Protein AF-A0A1F4X6E3-F1 (afdb_monomer)

Foldseek 3Di:
DDPPPPDPQALLNQLLVLLVVLCVQPVVPPVSCVVCVLCVLVSLLSLLRSLLSLLVRLCCLLVLDHPCCCQDVQCLRNLQLLSSLVSSCVSLVHPDSVLLLCLLCVPQPDPCLSVLSCCCRPNPLCPLVSVCRSVVVSNDPNDDPSSGHDDDCSVSSSSSSNSSSVSSVSSSVSSNVSVVDPPPPPVPPPPDDDPDPDDDD

pLDDT: mean 84.15, std 18.5, range [33.06, 98.31]

Nearest PDB structures (foldseek):
  5l0c-assembly2_B  TM=2.489E-01  e=1.251E+00  Homo sapiens
  5l0d-assembly1_B-2  TM=2.734E-01  e=3.193E+00  Homo sapiens

Structure (mmCIF, N/CA/C/O backbone):
data_AF-A0A1F4X6E3-F1
#
_entry.id   AF-A0A1F4X6E3-F1
#
loop_
_atom_site.group_PDB
_atom_site.id
_atom_site.type_symbol
_atom_site.label_atom_id
_atom_site.label_alt_id
_atom_site.label_comp_id
_atom_site.label_asym_id
_atom_site.label_entity_id
_atom_site.label_seq_id
_atom_site.pdbx_PDB_ins_code
_atom_site.Cartn_x
_atom_site.Cartn_y
_atom_site.Cartn_z
_atom_site.occupancy
_atom_site.B_iso_or_equiv
_atom_site.auth_seq_id
_atom_site.auth_comp_id
_atom_site.auth_asym_id
_atom_site.auth_atom_id
_atom_site.pdbx_PDB_model_num
ATOM 1 N N . MET A 1 1 ? -30.839 10.758 -17.419 1.00 36.75 1 MET A N 1
ATOM 2 C CA . MET A 1 1 ? -29.728 10.560 -18.374 1.00 36.75 1 MET A CA 1
ATOM 3 C C . MET A 1 1 ? -28.776 9.546 -17.760 1.00 36.75 1 MET A C 1
ATOM 5 O O . MET A 1 1 ? -28.273 9.800 -16.676 1.00 36.75 1 MET A O 1
ATOM 9 N N . ASN A 1 2 ? -28.604 8.374 -18.380 1.00 44.62 2 ASN A N 1
ATOM 10 C CA . ASN A 1 2 ? -27.653 7.363 -17.908 1.00 44.62 2 ASN A CA 1
ATOM 11 C C . ASN A 1 2 ? -26.245 7.789 -18.326 1.00 44.62 2 ASN A C 1
ATOM 13 O O . ASN A 1 2 ? -25.834 7.547 -19.460 1.00 44.62 2 ASN A O 1
ATOM 17 N N . HIS A 1 3 ? -25.517 8.438 -17.422 1.00 48.84 3 HIS A N 1
ATOM 18 C CA . HIS A 1 3 ? -24.088 8.656 -17.602 1.00 48.84 3 HIS A CA 1
ATOM 19 C C . HIS A 1 3 ? -23.385 7.303 -17.465 1.00 48.84 3 HIS A C 1
ATOM 21 O O . HIS A 1 3 ? -23.120 6.832 -16.362 1.00 48.84 3 HIS A O 1
ATOM 27 N N . LYS A 1 4 ? -23.125 6.636 -18.595 1.00 48.97 4 LYS A N 1
ATOM 28 C CA . LYS A 1 4 ? -22.196 5.506 -18.621 1.00 48.97 4 LYS A CA 1
ATOM 29 C C . LYS A 1 4 ? -20.809 6.050 -18.296 1.00 48.97 4 LYS A C 1
ATOM 31 O O . LYS A 1 4 ? -20.210 6.745 -19.112 1.00 48.97 4 LYS A O 1
ATOM 36 N N . ILE A 1 5 ? -20.318 5.735 -17.102 1.00 50.38 5 ILE A N 1
ATOM 37 C CA . ILE A 1 5 ? -18.936 5.994 -16.711 1.00 50.38 5 ILE A CA 1
ATOM 38 C C . ILE A 1 5 ? -18.060 5.039 -17.528 1.00 50.38 5 ILE A C 1
ATOM 40 O O . ILE A 1 5 ? -17.987 3.846 -17.254 1.00 50.38 5 ILE A O 1
ATOM 44 N N . SER A 1 6 ? -17.443 5.569 -18.581 1.00 50.53 6 SER A N 1
ATOM 45 C CA . SER A 1 6 ? -16.446 4.892 -19.417 1.00 50.53 6 SER A CA 1
ATOM 46 C C . SER A 1 6 ? -15.042 5.121 -18.841 1.00 50.53 6 SER A C 1
ATOM 48 O O . SER A 1 6 ? -14.128 5.516 -19.562 1.00 50.53 6 SER A O 1
ATOM 50 N N . HIS A 1 7 ? -14.871 4.963 -17.528 1.00 56.16 7 HIS A N 1
ATOM 51 C CA . HIS A 1 7 ? -13.565 5.147 -16.903 1.00 56.16 7 HIS A CA 1
ATOM 52 C C . HIS A 1 7 ? -12.852 3.799 -16.823 1.00 56.16 7 HIS A C 1
ATOM 54 O O . HIS A 1 7 ? -13.311 2.887 -16.135 1.00 56.16 7 HIS A O 1
ATOM 60 N N . ILE A 1 8 ? -11.735 3.660 -17.539 1.00 59.56 8 ILE A N 1
ATOM 61 C CA . ILE A 1 8 ? -10.752 2.619 -17.232 1.00 59.56 8 ILE A CA 1
ATOM 62 C C . ILE A 1 8 ? -10.026 3.124 -15.987 1.00 59.56 8 ILE A C 1
ATOM 64 O O . ILE A 1 8 ? -9.355 4.148 -16.057 1.00 59.56 8 ILE A O 1
ATOM 68 N N . PHE A 1 9 ? -10.225 2.467 -14.846 1.00 77.31 9 PHE A N 1
ATOM 69 C CA . PHE A 1 9 ? -9.559 2.845 -13.600 1.00 77.31 9 PHE A CA 1
ATOM 70 C C . PHE A 1 9 ? -8.093 2.409 -13.644 1.00 77.31 9 PHE A C 1
ATOM 72 O O . PHE A 1 9 ? -7.791 1.221 -13.787 1.00 77.31 9 PHE A O 1
ATOM 79 N N . THR A 1 10 ? -7.179 3.369 -13.540 1.00 88.62 10 THR A N 1
ATOM 80 C CA . THR A 1 10 ? -5.739 3.112 -13.447 1.00 88.62 10 THR A CA 1
ATOM 81 C C . THR A 1 10 ? -5.375 2.506 -12.087 1.00 88.62 10 THR A C 1
ATOM 83 O O . THR A 1 10 ? -6.141 2.570 -11.124 1.00 88.62 10 THR A O 1
ATOM 86 N N . GLY A 1 11 ? -4.173 1.927 -11.977 1.00 90.56 11 GLY A N 1
ATOM 87 C CA . GLY A 1 11 ? -3.663 1.448 -10.686 1.00 90.56 11 GLY A CA 1
ATOM 88 C C . GLY A 1 11 ? -3.560 2.569 -9.646 1.00 90.56 11 GLY A C 1
ATOM 89 O O . GLY A 1 11 ? -3.879 2.349 -8.481 1.00 90.56 11 GLY A O 1
ATOM 90 N N . GLN A 1 12 ? -3.201 3.782 -10.075 1.00 95.00 12 GLN A N 1
ATOM 91 C CA . GLN A 1 12 ? -3.174 4.958 -9.210 1.00 95.00 12 GLN A CA 1
ATOM 92 C C . GLN A 1 12 ? -4.565 5.340 -8.705 1.00 95.00 12 GLN A C 1
ATOM 94 O O . GLN A 1 12 ? -4.756 5.493 -7.501 1.00 95.00 12 GLN A O 1
ATOM 99 N N . GLU A 1 13 ? -5.551 5.436 -9.596 1.00 94.62 13 GLU A N 1
ATOM 100 C CA . GLU A 1 13 ? -6.930 5.751 -9.208 1.00 94.62 13 GLU A CA 1
ATOM 101 C C . GLU A 1 13 ? -7.502 4.704 -8.255 1.00 94.62 13 GLU A C 1
ATOM 103 O O . GLU A 1 13 ? -8.188 5.055 -7.298 1.00 94.62 13 GLU A O 1
ATOM 108 N N . ALA A 1 14 ? -7.177 3.427 -8.472 1.00 95.06 14 ALA A N 1
ATOM 109 C CA . ALA A 1 14 ? -7.560 2.367 -7.556 1.00 95.06 14 ALA A CA 1
ATOM 110 C C . ALA A 1 14 ? -6.927 2.572 -6.171 1.00 95.06 14 ALA A C 1
ATOM 112 O O . ALA A 1 14 ? -7.656 2.578 -5.182 1.00 95.06 14 ALA A O 1
ATOM 113 N N . ALA A 1 15 ? -5.610 2.793 -6.080 1.00 97.31 15 ALA A N 1
ATOM 114 C CA . ALA A 1 15 ? -4.941 3.050 -4.801 1.00 97.31 15 ALA A CA 1
ATOM 115 C C . ALA A 1 15 ? -5.564 4.254 -4.066 1.00 97.31 15 ALA A C 1
ATOM 117 O O . ALA A 1 15 ? -5.944 4.141 -2.900 1.00 97.31 15 ALA A O 1
ATOM 118 N N . ILE A 1 16 ? -5.779 5.368 -4.773 1.00 97.38 16 ILE A N 1
ATOM 119 C CA . ILE A 1 16 ? -6.429 6.565 -4.223 1.00 97.38 16 ILE A CA 1
ATOM 120 C C . ILE A 1 16 ? -7.841 6.239 -3.720 1.00 97.38 16 ILE A C 1
ATOM 122 O O . ILE A 1 16 ? -8.196 6.631 -2.610 1.00 97.38 16 ILE A O 1
ATOM 126 N N . ALA A 1 17 ? -8.641 5.494 -4.487 1.00 96.56 17 ALA A N 1
ATOM 127 C CA . ALA A 1 17 ? -10.004 5.141 -4.097 1.00 96.56 17 ALA A CA 1
ATOM 128 C C . ALA A 1 17 ? -10.052 4.322 -2.796 1.00 96.56 17 ALA A C 1
ATOM 130 O O . ALA A 1 17 ? -10.911 4.576 -1.950 1.00 96.56 17 ALA A O 1
ATOM 131 N N . TYR A 1 18 ? -9.121 3.383 -2.599 1.00 97.50 18 TYR A N 1
ATOM 132 C CA . TYR A 1 18 ? -9.012 2.629 -1.345 1.00 97.50 18 TYR A CA 1
ATOM 133 C C . TYR A 1 18 ? -8.615 3.539 -0.171 1.00 97.50 18 TYR A C 1
ATOM 135 O O . TYR A 1 18 ? -9.235 3.469 0.890 1.00 97.50 18 TYR A O 1
ATOM 143 N N . ALA A 1 19 ? -7.652 4.448 -0.358 1.00 97.06 19 ALA A N 1
ATOM 144 C CA . ALA A 1 19 ? -7.269 5.408 0.681 1.00 97.06 19 ALA A CA 1
ATOM 145 C C . ALA A 1 19 ? -8.424 6.357 1.063 1.00 97.06 19 ALA A C 1
ATOM 147 O O . ALA A 1 19 ? -8.698 6.549 2.247 1.00 97.06 19 ALA A O 1
ATOM 148 N N . LEU A 1 20 ? -9.151 6.889 0.074 1.00 96.88 20 LEU A N 1
ATOM 149 C CA . LEU A 1 20 ? -10.337 7.729 0.291 1.00 96.88 20 LEU A CA 1
ATOM 150 C C . LEU A 1 20 ? -11.482 6.954 0.953 1.00 96.88 20 LEU A C 1
ATOM 152 O O . LEU A 1 20 ? -12.221 7.508 1.762 1.00 96.88 20 LEU A O 1
ATOM 156 N N . SER A 1 21 ? -11.627 5.665 0.644 1.00 96.38 21 SER A N 1
ATOM 157 C CA . SER A 1 21 ? -12.615 4.810 1.308 1.00 96.38 21 SER A CA 1
ATOM 158 C C . SER A 1 21 ? -12.276 4.622 2.788 1.00 96.38 21 SER A C 1
ATOM 160 O O . SER A 1 21 ? -13.171 4.698 3.625 1.00 96.38 21 SER A O 1
ATOM 162 N N . ALA A 1 22 ? -10.995 4.439 3.131 1.00 95.38 22 ALA A N 1
ATOM 163 C CA . ALA A 1 22 ? -10.544 4.399 4.523 1.00 95.38 22 ALA A CA 1
ATOM 164 C C . ALA A 1 22 ? -10.820 5.728 5.245 1.00 95.38 22 ALA A C 1
ATOM 166 O O . ALA A 1 22 ? -11.369 5.725 6.345 1.00 95.38 22 ALA A O 1
ATOM 167 N N . GLU A 1 23 ? -10.502 6.856 4.600 1.00 96.19 23 GLU A N 1
ATOM 168 C CA . GLU A 1 23 ? -10.799 8.200 5.107 1.00 96.19 23 GLU A CA 1
ATOM 169 C C . GLU A 1 23 ? -12.289 8.390 5.375 1.00 96.19 23 GLU A C 1
ATOM 171 O O . GLU A 1 23 ? -12.667 8.864 6.442 1.00 96.19 23 GLU A O 1
ATOM 176 N N . ARG A 1 24 ? -13.144 7.961 4.443 1.00 95.62 24 ARG A N 1
ATOM 177 C CA . ARG A 1 24 ? -14.593 8.099 4.585 1.00 95.62 24 ARG A CA 1
ATOM 178 C C . ARG A 1 24 ? -15.181 7.198 5.668 1.00 95.62 24 ARG A C 1
ATOM 180 O O . ARG A 1 24 ? -16.160 7.591 6.288 1.00 95.62 24 ARG A O 1
ATOM 187 N N . ILE A 1 25 ? -14.624 6.004 5.873 1.00 92.62 25 ILE A N 1
ATOM 188 C CA . ILE A 1 25 ? -15.019 5.119 6.980 1.00 92.62 25 ILE A CA 1
ATOM 189 C C . ILE A 1 25 ? -14.666 5.754 8.328 1.00 92.62 25 ILE A C 1
ATOM 191 O O . ILE A 1 25 ? -15.429 5.621 9.278 1.00 92.62 25 ILE A O 1
ATOM 195 N N . PHE A 1 26 ? -13.509 6.412 8.409 1.00 92.38 26 PHE A N 1
ATOM 196 C CA . PHE A 1 26 ? -13.065 7.096 9.616 1.00 92.38 26 PHE A CA 1
ATOM 197 C C . PHE A 1 26 ? -13.852 8.388 9.881 1.00 92.38 26 PHE A C 1
ATOM 199 O O . PHE A 1 26 ? -14.229 8.634 11.015 1.00 92.38 26 PHE A O 1
ATOM 206 N N . ASP A 1 27 ? -14.083 9.213 8.856 1.00 90.69 27 ASP A N 1
ATOM 207 C CA . ASP A 1 27 ? -14.823 10.489 8.898 1.00 90.69 27 ASP A CA 1
ATOM 208 C C . ASP A 1 27 ? -14.412 11.460 10.028 1.00 90.69 27 ASP A C 1
ATOM 210 O O . ASP A 1 27 ? -15.209 12.277 10.479 1.00 90.69 27 ASP A O 1
ATOM 214 N N . ASN A 1 28 ? -13.152 11.391 10.482 1.00 85.88 28 ASN A N 1
ATOM 215 C CA . ASN A 1 28 ? -12.639 12.097 11.669 1.00 85.88 28 ASN A CA 1
ATOM 216 C C . ASN A 1 28 ? -13.356 11.746 12.983 1.00 85.88 28 ASN A C 1
ATOM 218 O O . ASN A 1 28 ? -13.303 12.513 13.944 1.00 85.88 28 ASN A O 1
ATOM 222 N N . ASP A 1 29 ? -13.985 10.576 13.036 1.00 86.56 29 ASP A N 1
ATOM 223 C CA . ASP A 1 29 ? -14.750 10.077 14.165 1.00 86.56 29 ASP A CA 1
ATOM 224 C C . ASP A 1 29 ? -14.164 8.745 14.666 1.00 86.56 29 ASP A C 1
ATOM 226 O O . ASP A 1 29 ? -14.517 7.643 14.233 1.00 86.56 29 ASP A O 1
ATOM 230 N N . CYS A 1 30 ? -13.242 8.840 15.628 1.00 84.75 30 CYS A N 1
ATOM 231 C CA . CYS A 1 30 ? -12.736 7.662 16.333 1.00 84.75 30 CYS A CA 1
ATOM 232 C C . CYS A 1 30 ? -13.849 6.932 17.107 1.00 84.75 30 CYS A C 1
ATOM 234 O O . CYS A 1 30 ? -13.749 5.718 17.306 1.00 84.75 30 CYS A O 1
ATOM 236 N N . GLU A 1 31 ? -14.890 7.638 17.566 1.00 87.56 31 GLU A N 1
ATOM 237 C CA . GLU A 1 31 ? -15.990 7.027 18.315 1.00 87.56 31 GLU A CA 1
ATOM 238 C C . GLU A 1 31 ? -16.793 6.088 17.421 1.00 87.56 31 GLU A C 1
ATOM 240 O O . GLU A 1 31 ? -17.154 5.000 17.870 1.00 87.56 31 GLU A O 1
ATOM 245 N N . PHE A 1 32 ? -16.980 6.431 16.144 1.00 89.75 32 PHE A N 1
ATOM 246 C CA . PHE A 1 32 ? -17.608 5.536 15.176 1.00 89.75 32 PHE A CA 1
ATOM 247 C C . PHE A 1 32 ? -16.880 4.190 15.083 1.00 89.75 32 PHE A C 1
ATOM 249 O O . PHE A 1 32 ? -17.520 3.141 15.186 1.00 89.75 32 PHE A O 1
ATOM 256 N N . LEU A 1 33 ? -15.551 4.191 14.935 1.00 87.25 33 LEU A N 1
ATOM 257 C CA . LEU A 1 33 ? -14.765 2.953 14.860 1.00 87.25 33 LEU A CA 1
ATOM 258 C C . LEU A 1 33 ? -14.810 2.160 16.172 1.00 87.25 33 LEU A C 1
ATOM 260 O O . LEU A 1 33 ? -14.959 0.937 16.145 1.00 87.25 33 LEU A O 1
ATOM 264 N N . ASN A 1 34 ? -14.740 2.849 17.313 1.00 84.75 34 ASN A N 1
ATOM 265 C CA . ASN A 1 34 ? -14.811 2.223 18.634 1.00 84.75 34 ASN A CA 1
ATOM 266 C C . ASN A 1 34 ? -16.192 1.607 18.915 1.00 84.75 34 ASN A C 1
ATOM 268 O O . ASN A 1 34 ? -16.283 0.523 19.489 1.00 84.75 34 ASN A O 1
ATOM 272 N N . ALA A 1 35 ? -17.267 2.271 18.488 1.00 89.75 35 ALA A N 1
ATOM 273 C CA . ALA A 1 35 ? -18.635 1.781 18.622 1.00 89.75 35 ALA A CA 1
ATOM 274 C C . ALA A 1 35 ? -18.958 0.649 17.631 1.00 89.75 35 ALA A C 1
ATOM 276 O O . ALA A 1 35 ? -19.865 -0.148 17.876 1.00 89.75 35 ALA A O 1
ATOM 277 N N . ASN A 1 36 ? -18.213 0.550 16.524 1.00 88.44 36 ASN A N 1
ATOM 278 C CA . ASN A 1 36 ? -18.455 -0.404 15.444 1.00 88.44 36 ASN A CA 1
ATOM 279 C C . ASN A 1 36 ? -17.207 -1.258 15.147 1.00 88.44 36 ASN A C 1
ATOM 281 O O . ASN A 1 36 ? -16.650 -1.187 14.048 1.00 88.44 36 ASN A O 1
ATOM 285 N N . PRO A 1 37 ? -16.784 -2.144 16.071 1.00 84.06 37 PRO A N 1
ATOM 286 C CA . PRO A 1 37 ? -15.542 -2.913 15.926 1.00 84.06 37 PRO A CA 1
ATOM 287 C C . PRO A 1 37 ? -15.516 -3.824 14.688 1.00 84.06 37 PRO A C 1
ATOM 289 O O . PRO A 1 37 ? -14.455 -4.131 14.152 1.00 84.06 37 PRO A O 1
ATOM 292 N N . HIS A 1 38 ? -16.683 -4.215 14.172 1.00 84.38 38 HIS A N 1
ATOM 293 C CA . HIS A 1 38 ? -16.825 -4.989 12.937 1.00 84.38 38 HIS A CA 1
ATOM 294 C C . HIS A 1 38 ? -16.422 -4.210 11.668 1.00 84.38 38 HIS A C 1
ATOM 296 O O . HIS A 1 38 ? -16.166 -4.822 10.632 1.00 84.38 38 HIS A O 1
ATOM 302 N N . VAL A 1 39 ? -16.332 -2.878 11.738 1.00 87.94 39 VAL A N 1
ATOM 303 C CA . VAL A 1 39 ? -15.865 -2.016 10.642 1.00 87.94 39 VAL A CA 1
ATOM 304 C C . VAL A 1 39 ? -14.336 -1.921 10.611 1.00 87.94 39 VAL A C 1
ATOM 306 O O . VAL A 1 39 ? -13.760 -1.735 9.540 1.00 87.94 39 VAL A O 1
ATOM 309 N N . ILE A 1 40 ? -13.653 -2.129 11.743 1.00 87.06 40 ILE A N 1
ATOM 310 C CA . ILE A 1 40 ? -12.187 -2.032 11.849 1.00 87.06 40 ILE A CA 1
ATOM 311 C C . ILE A 1 40 ? -11.464 -2.938 10.831 1.00 87.06 40 ILE A C 1
ATOM 313 O O . ILE A 1 40 ? -10.589 -2.433 10.124 1.00 87.06 40 ILE A O 1
ATOM 317 N N . PRO A 1 41 ? -11.820 -4.231 10.653 1.00 87.38 41 PRO A N 1
ATOM 318 C CA . PRO A 1 41 ? -11.205 -5.059 9.615 1.00 87.38 41 PRO A CA 1
ATOM 319 C C . PRO A 1 41 ? -11.362 -4.488 8.203 1.00 87.38 41 PRO A C 1
ATOM 321 O O . PRO A 1 41 ? -10.438 -4.582 7.393 1.00 87.38 41 PRO A O 1
ATOM 324 N N . ILE A 1 42 ? -12.514 -3.881 7.901 1.00 90.00 42 ILE A N 1
ATOM 325 C CA . ILE A 1 42 ? -12.793 -3.274 6.597 1.00 90.00 42 ILE A CA 1
ATOM 326 C C . 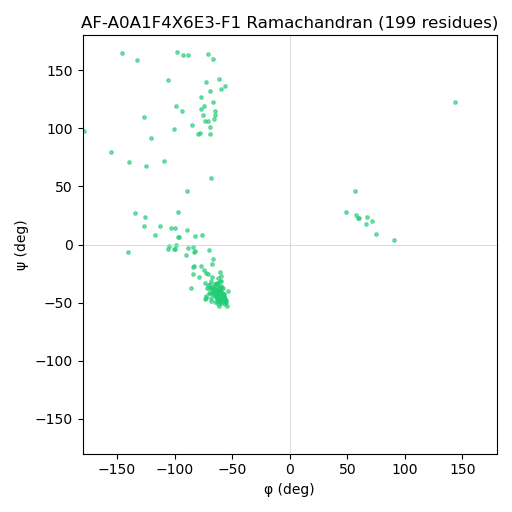ILE A 1 42 ? -11.905 -2.046 6.415 1.00 90.00 42 ILE A C 1
ATOM 328 O O . ILE A 1 42 ? -11.225 -1.948 5.397 1.00 90.00 42 ILE A O 1
ATOM 332 N N . PHE A 1 43 ? -11.856 -1.166 7.416 1.00 91.94 43 PHE A N 1
ATOM 333 C CA . PHE A 1 43 ? -10.993 0.013 7.445 1.00 91.94 43 PHE A CA 1
ATOM 334 C C . PHE A 1 43 ? -9.515 -0.348 7.215 1.00 91.94 43 PHE A C 1
ATOM 336 O O . PHE A 1 43 ? -8.882 0.162 6.288 1.00 91.94 43 PHE A O 1
ATOM 343 N N . VAL A 1 44 ? -8.981 -1.296 7.991 1.00 91.31 44 VAL A N 1
ATOM 344 C CA . VAL A 1 44 ? -7.593 -1.767 7.856 1.00 91.31 44 VAL A CA 1
ATOM 345 C C . VAL A 1 44 ? -7.355 -2.387 6.477 1.00 91.31 44 VAL A C 1
ATOM 3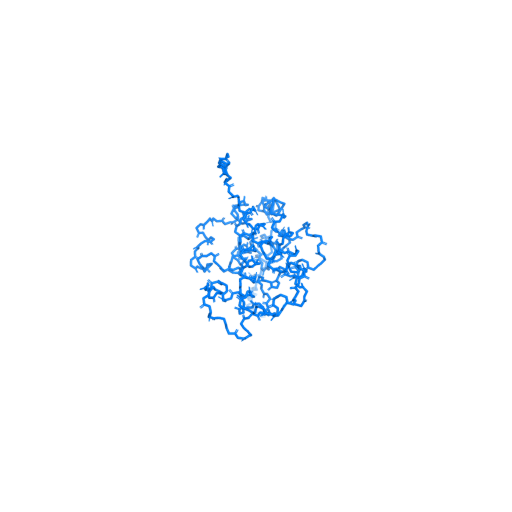47 O O . VAL A 1 44 ? -6.319 -2.130 5.859 1.00 91.31 44 VAL A O 1
ATOM 350 N N . SER A 1 45 ? -8.323 -3.152 5.954 1.00 92.50 45 SER A N 1
ATOM 351 C CA . SER A 1 45 ? -8.247 -3.712 4.597 1.00 92.50 45 SER A CA 1
ATOM 352 C C . SER A 1 45 ? -8.100 -2.623 3.542 1.00 92.50 45 SER A C 1
ATOM 354 O O . SER A 1 45 ? -7.297 -2.791 2.630 1.00 92.50 45 SER A O 1
ATOM 356 N N . GLN A 1 46 ? -8.834 -1.510 3.664 1.00 95.50 46 GLN A N 1
ATOM 357 C CA . GLN A 1 46 ? -8.743 -0.404 2.709 1.00 95.50 46 GLN A CA 1
ATOM 358 C C . GLN A 1 46 ? -7.327 0.198 2.686 1.00 95.50 46 GLN A C 1
ATOM 360 O O . GLN A 1 46 ? -6.744 0.354 1.613 1.00 95.50 46 GLN A O 1
ATOM 365 N N . LEU A 1 47 ? -6.726 0.457 3.855 1.00 96.44 47 LEU A N 1
ATOM 366 C CA . LEU A 1 47 ? -5.358 0.990 3.944 1.00 96.44 47 LEU A CA 1
ATOM 367 C C . LEU A 1 47 ? -4.329 0.046 3.307 1.00 96.44 47 LEU A C 1
ATOM 369 O O . LEU A 1 47 ? -3.484 0.465 2.514 1.00 96.44 47 LEU A O 1
ATOM 373 N N . PHE A 1 48 ? -4.409 -1.243 3.639 1.00 96.31 48 PHE A N 1
ATOM 374 C CA . PHE A 1 48 ? -3.478 -2.252 3.139 1.00 96.31 48 PHE A CA 1
ATOM 375 C C . PHE A 1 48 ? -3.647 -2.495 1.639 1.00 96.31 48 PHE A C 1
ATOM 377 O O . PHE A 1 48 ? -2.655 -2.654 0.931 1.00 96.31 48 PHE A O 1
ATOM 384 N N . GLN A 1 49 ? -4.881 -2.464 1.140 1.00 96.44 49 GLN A N 1
ATOM 385 C CA . GLN A 1 49 ? -5.163 -2.639 -0.277 1.00 96.44 49 GLN A CA 1
ATOM 386 C C . GLN A 1 49 ? -4.696 -1.447 -1.109 1.00 96.44 49 GLN A C 1
ATOM 388 O O . GLN A 1 49 ?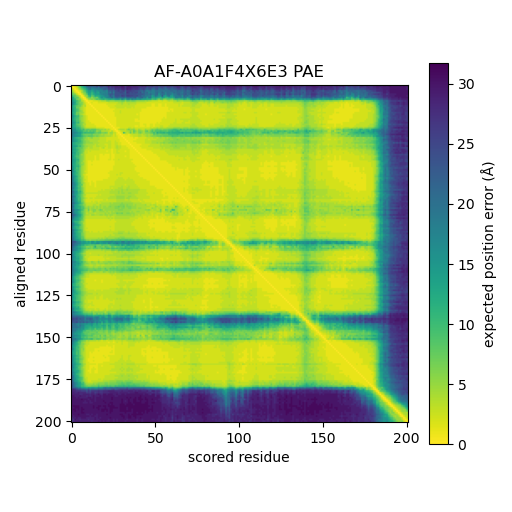 -4.121 -1.652 -2.178 1.00 96.44 49 GLN A O 1
ATOM 393 N N . SER A 1 50 ? -4.835 -0.223 -0.591 1.00 98.12 50 SER A N 1
ATOM 394 C CA . SER A 1 50 ? -4.213 0.957 -1.198 1.00 98.12 50 SER A CA 1
ATOM 395 C C . SER A 1 50 ? -2.697 0.777 -1.331 1.00 98.12 50 SER A C 1
ATOM 397 O O . SER A 1 50 ? -2.152 0.916 -2.424 1.00 98.12 50 SER A O 1
ATOM 399 N N . LEU A 1 51 ? -2.008 0.393 -0.249 1.00 98.25 51 LEU A N 1
ATOM 400 C CA . LEU A 1 51 ? -0.555 0.193 -0.269 1.00 98.25 51 LEU A CA 1
ATOM 401 C C . LEU A 1 51 ? -0.117 -0.965 -1.186 1.00 98.25 51 LEU A C 1
ATOM 403 O O . LEU A 1 51 ? 0.862 -0.832 -1.919 1.00 98.25 51 LEU A O 1
ATOM 407 N N . GLU A 1 52 ? -0.835 -2.091 -1.175 1.00 97.88 52 GLU A N 1
ATOM 408 C CA . GLU A 1 52 ? -0.582 -3.228 -2.069 1.00 97.88 52 GLU A CA 1
ATOM 409 C C . GLU A 1 52 ? -0.628 -2.792 -3.538 1.00 97.88 52 GLU A C 1
ATOM 411 O O . GLU A 1 52 ? 0.283 -3.099 -4.315 1.00 97.88 52 GLU A O 1
ATOM 416 N N . ILE A 1 53 ? -1.678 -2.057 -3.917 1.00 97.62 53 ILE A N 1
ATOM 417 C CA . ILE A 1 53 ? -1.852 -1.554 -5.279 1.00 97.62 53 ILE A CA 1
ATOM 418 C C . ILE A 1 53 ? -0.736 -0.570 -5.623 1.00 97.62 53 ILE A C 1
ATOM 420 O O . ILE A 1 53 ? -0.164 -0.693 -6.703 1.00 97.62 53 ILE A O 1
ATOM 424 N N . SER A 1 54 ? -0.370 0.336 -4.713 1.00 98.31 54 SER A N 1
ATOM 425 C CA . SER A 1 54 ? 0.742 1.271 -4.908 1.00 98.31 54 SER A CA 1
ATOM 426 C C . SER A 1 54 ? 2.053 0.554 -5.238 1.00 98.31 54 SER A C 1
ATOM 428 O O . SER A 1 54 ? 2.686 0.871 -6.247 1.00 98.31 54 SER A O 1
ATOM 430 N N . ILE A 1 55 ? 2.436 -0.466 -4.457 1.00 97.81 55 ILE A N 1
ATOM 431 C CA . ILE A 1 55 ? 3.675 -1.231 -4.689 1.00 97.81 55 ILE A CA 1
ATOM 432 C C . ILE A 1 55 ? 3.619 -1.956 -6.040 1.00 97.81 55 ILE A C 1
ATOM 434 O O . ILE A 1 55 ? 4.573 -1.891 -6.819 1.00 97.81 55 ILE A O 1
ATOM 438 N N . LYS A 1 56 ? 2.498 -2.623 -6.350 1.00 97.56 56 LYS A N 1
ATOM 439 C CA . LYS A 1 56 ? 2.316 -3.318 -7.634 1.00 97.56 56 LYS A CA 1
ATOM 440 C C . LYS A 1 56 ? 2.389 -2.360 -8.811 1.00 97.56 56 LYS A C 1
ATOM 442 O O . LYS A 1 56 ? 3.077 -2.645 -9.786 1.00 97.56 56 LYS A O 1
ATOM 447 N N . HIS A 1 57 ? 1.661 -1.252 -8.730 1.00 96.94 57 HIS A N 1
ATOM 448 C CA . HIS A 1 57 ? 1.551 -0.294 -9.815 1.00 96.94 57 HIS A CA 1
ATOM 449 C C . HIS A 1 57 ? 2.911 0.322 -10.122 1.00 96.94 57 HIS A C 1
ATOM 451 O O . HIS A 1 57 ? 3.345 0.281 -11.270 1.00 96.94 57 HIS A O 1
ATOM 457 N N . VAL A 1 58 ? 3.620 0.788 -9.093 1.00 96.69 58 VAL A N 1
ATOM 458 C CA . VAL A 1 58 ? 4.956 1.370 -9.241 1.00 96.69 58 VAL A CA 1
ATOM 459 C C . VAL A 1 58 ? 5.951 0.347 -9.786 1.00 96.69 58 VAL A C 1
ATOM 461 O O . VAL A 1 58 ? 6.678 0.644 -10.736 1.00 96.69 58 VAL A O 1
ATOM 464 N N . GLY A 1 59 ? 5.965 -0.878 -9.256 1.00 96.06 59 GLY A N 1
ATOM 465 C CA . GLY A 1 59 ? 6.889 -1.909 -9.725 1.00 96.06 59 GLY A CA 1
ATOM 466 C C . GLY A 1 59 ? 6.626 -2.369 -11.162 1.00 96.06 59 GLY A C 1
ATOM 467 O O . GLY A 1 59 ? 7.572 -2.532 -11.929 1.00 96.06 59 GLY A O 1
ATOM 468 N N . ILE A 1 60 ? 5.361 -2.503 -11.569 1.00 96.50 60 ILE A N 1
ATOM 469 C CA . ILE A 1 60 ? 4.996 -2.896 -12.939 1.00 96.50 60 ILE A CA 1
ATOM 470 C C . ILE A 1 60 ? 5.227 -1.743 -13.922 1.00 96.50 60 ILE A C 1
ATOM 472 O O . ILE A 1 60 ? 5.851 -1.938 -14.963 1.00 96.50 60 ILE A O 1
ATOM 476 N N . ALA A 1 61 ? 4.780 -0.528 -13.598 1.00 96.12 61 ALA A N 1
ATOM 477 C CA . ALA A 1 61 ? 4.866 0.621 -14.504 1.00 96.12 61 ALA A CA 1
ATOM 478 C C . ALA A 1 61 ? 6.299 1.166 -14.672 1.00 96.12 61 ALA A C 1
ATOM 480 O O . ALA A 1 61 ? 6.622 1.754 -15.706 1.00 96.12 61 ALA A O 1
ATOM 481 N N . SER A 1 62 ? 7.185 0.940 -13.695 1.00 95.62 62 SER A N 1
ATOM 482 C CA . SER A 1 62 ? 8.635 1.173 -13.839 1.00 95.62 62 SER A CA 1
ATOM 483 C C . SER A 1 62 ? 9.371 0.013 -14.535 1.00 95.62 62 SER A C 1
ATOM 485 O O . SER A 1 62 ? 10.574 0.088 -14.817 1.00 95.62 62 SER A O 1
ATOM 487 N N . GLY A 1 63 ? 8.665 -1.088 -14.809 1.00 95.06 63 GLY A N 1
ATOM 488 C CA . GLY A 1 63 ? 9.222 -2.331 -15.332 1.00 95.06 63 GLY A CA 1
ATOM 489 C C . GLY A 1 63 ? 10.168 -3.033 -14.357 1.00 95.06 63 GLY A C 1
ATOM 490 O O . GLY A 1 63 ? 11.018 -3.806 -14.796 1.00 95.06 63 GLY A O 1
ATOM 491 N N . LEU A 1 64 ? 10.129 -2.706 -13.064 1.00 94.62 64 LEU A N 1
ATOM 492 C CA . LEU A 1 64 ? 10.962 -3.329 -12.035 1.00 94.62 64 LEU A CA 1
ATOM 493 C C . LEU A 1 64 ? 10.655 -4.825 -11.890 1.00 94.62 64 LEU A C 1
ATOM 495 O O . LEU A 1 64 ? 11.571 -5.635 -11.774 1.00 94.62 64 LEU A O 1
ATOM 499 N N . PHE A 1 65 ? 9.376 -5.186 -11.964 1.00 96.00 65 PHE A N 1
ATOM 500 C CA . PHE A 1 65 ? 8.906 -6.566 -12.061 1.00 96.00 65 PHE A CA 1
ATOM 501 C C . PHE A 1 65 ? 7.650 -6.652 -12.931 1.00 96.00 65 PHE A C 1
ATOM 503 O O . PHE A 1 65 ? 7.000 -5.653 -13.231 1.00 96.00 65 PHE A O 1
ATOM 510 N N . THR A 1 66 ? 7.308 -7.861 -13.356 1.00 96.38 66 THR A N 1
ATOM 511 C CA . THR A 1 66 ? 6.145 -8.150 -14.202 1.00 96.38 66 THR A CA 1
ATOM 512 C C . THR A 1 66 ? 4.877 -8.405 -13.385 1.00 96.38 66 THR A C 1
ATOM 514 O O . THR A 1 66 ? 4.926 -8.723 -12.195 1.00 96.38 66 THR A O 1
ATOM 517 N N . GLU A 1 67 ? 3.714 -8.337 -14.038 1.00 94.50 67 GLU A N 1
ATOM 518 C CA . GLU A 1 67 ? 2.431 -8.706 -13.423 1.00 94.50 67 GLU A CA 1
ATOM 519 C C . GLU A 1 67 ? 2.413 -10.170 -12.947 1.00 94.50 67 GLU A C 1
ATOM 521 O O . GLU A 1 67 ? 1.872 -10.470 -11.882 1.00 94.50 67 GLU A O 1
ATOM 526 N N . THR A 1 68 ? 3.059 -11.072 -13.693 1.00 96.31 68 THR A N 1
ATOM 527 C CA . THR A 1 68 ? 3.198 -12.489 -13.328 1.00 96.31 68 THR A CA 1
ATOM 528 C C . THR A 1 68 ? 3.977 -12.663 -12.028 1.00 96.31 68 THR A C 1
ATOM 530 O O . THR A 1 68 ? 3.551 -13.410 -11.148 1.00 96.31 68 THR A O 1
ATOM 533 N N . GLU A 1 69 ? 5.097 -11.954 -11.869 1.00 96.94 69 GLU A N 1
ATOM 534 C CA . GLU A 1 69 ? 5.888 -11.991 -10.634 1.00 96.94 69 GLU A CA 1
ATOM 535 C C . GLU A 1 69 ? 5.092 -11.419 -9.458 1.00 96.94 69 GLU A C 1
ATOM 537 O O . GLU A 1 69 ? 5.011 -12.063 -8.410 1.00 96.94 69 GLU A O 1
ATOM 542 N N . ALA A 1 70 ? 4.415 -10.285 -9.674 1.00 95.25 70 ALA A N 1
ATOM 543 C CA . ALA A 1 70 ? 3.582 -9.598 -8.687 1.00 95.25 70 ALA A CA 1
ATOM 544 C C . ALA A 1 70 ? 2.321 -10.376 -8.262 1.00 95.25 70 ALA A C 1
ATOM 546 O O . ALA A 1 70 ? 1.670 -10.000 -7.287 1.00 95.25 70 ALA A O 1
ATOM 547 N N . ARG A 1 71 ? 1.954 -11.447 -8.974 1.00 93.56 71 ARG A N 1
ATOM 548 C CA . ARG A 1 71 ? 0.834 -12.348 -8.642 1.00 93.56 71 ARG A CA 1
ATOM 549 C C . ARG A 1 71 ? 1.279 -13.779 -8.356 1.00 93.56 71 ARG A C 1
ATOM 551 O O . ARG A 1 71 ? 0.444 -14.672 -8.219 1.00 93.56 71 ARG A O 1
ATOM 558 N N . SER A 1 72 ? 2.583 -14.020 -8.269 1.00 94.38 72 SER A N 1
ATOM 559 C CA . SER A 1 72 ? 3.115 -15.351 -8.003 1.00 94.38 72 SER A CA 1
ATOM 560 C C . SER A 1 72 ? 2.753 -15.836 -6.593 1.00 94.38 72 SER A C 1
ATOM 562 O O . SER A 1 72 ? 2.463 -15.056 -5.683 1.00 94.38 72 SER A O 1
ATOM 564 N N . ARG A 1 73 ? 2.813 -17.155 -6.377 1.00 89.81 73 ARG A N 1
ATOM 565 C CA . ARG A 1 73 ? 2.627 -17.736 -5.035 1.00 89.81 73 ARG A CA 1
ATOM 566 C C . ARG A 1 73 ? 3.673 -17.239 -4.034 1.00 89.81 73 ARG A C 1
ATOM 568 O O . ARG A 1 73 ? 3.345 -17.102 -2.862 1.00 89.81 73 ARG A O 1
ATOM 575 N N . ALA A 1 74 ? 4.888 -16.939 -4.497 1.00 90.69 74 ALA A N 1
ATOM 576 C CA . ALA A 1 74 ? 5.961 -16.399 -3.663 1.00 90.69 74 ALA A CA 1
ATOM 577 C C . ALA A 1 74 ? 5.593 -15.032 -3.062 1.00 90.69 74 ALA A C 1
ATOM 579 O O . ALA A 1 74 ? 5.919 -14.766 -1.913 1.00 90.69 74 ALA A O 1
ATOM 580 N N . VAL A 1 75 ? 4.820 -14.217 -3.788 1.00 89.06 75 VAL A N 1
ATOM 581 C CA . VAL A 1 75 ? 4.249 -12.954 -3.283 1.00 89.06 75 VAL A CA 1
ATOM 582 C C . VAL A 1 75 ? 2.807 -13.112 -2.796 1.00 89.06 75 VAL A C 1
ATOM 584 O O . VAL A 1 75 ? 1.998 -12.183 -2.842 1.00 89.06 75 VAL A O 1
ATOM 587 N N . ARG A 1 76 ? 2.464 -14.320 -2.336 1.00 92.62 76 ARG A N 1
ATOM 588 C CA . ARG A 1 76 ? 1.159 -14.662 -1.752 1.00 92.62 76 ARG A CA 1
ATOM 589 C C . ARG A 1 76 ? -0.008 -14.356 -2.687 1.00 92.62 76 ARG A C 1
ATOM 591 O O . ARG A 1 76 ? -0.989 -13.725 -2.300 1.00 92.62 76 ARG A O 1
ATOM 598 N N . SER A 1 77 ? 0.139 -14.751 -3.950 1.00 92.00 77 SER A N 1
ATOM 599 C CA . SER A 1 77 ? -0.837 -14.488 -5.017 1.00 92.00 77 SER A CA 1
ATOM 600 C C . SER A 1 77 ? -1.120 -12.993 -5.221 1.00 92.00 77 SER A C 1
ATOM 602 O O . SER A 1 77 ? -2.183 -12.600 -5.692 1.00 92.00 77 SER A O 1
ATOM 604 N N . GLY A 1 78 ? -0.151 -12.153 -4.852 1.00 89.31 78 GLY A N 1
ATOM 605 C CA . GLY A 1 78 ? -0.208 -10.705 -4.945 1.00 89.31 78 GLY A CA 1
ATOM 606 C C . GLY A 1 78 ? -0.753 -9.995 -3.713 1.00 89.31 78 GLY A C 1
ATOM 607 O O . GLY A 1 78 ? -0.874 -8.781 -3.768 1.00 89.31 78 GLY A O 1
ATOM 608 N N . HIS A 1 79 ? -1.065 -10.675 -2.613 1.00 94.75 79 HIS A N 1
ATOM 609 C CA . HIS A 1 79 ? -1.538 -9.993 -1.398 1.00 94.75 79 HIS A CA 1
ATOM 610 C C . HIS A 1 79 ? -0.457 -9.791 -0.332 1.00 94.75 79 HIS A C 1
ATOM 612 O O . HIS A 1 79 ? -0.691 -9.159 0.698 1.00 94.75 79 HIS A O 1
ATOM 618 N N . GLY A 1 80 ? 0.746 -10.312 -0.573 1.00 95.75 80 GLY A N 1
ATOM 619 C CA . GLY A 1 80 ? 1.874 -10.166 0.334 1.00 95.75 80 GLY A CA 1
ATOM 620 C C . GLY A 1 80 ? 2.545 -8.806 0.191 1.00 95.75 80 GLY A C 1
ATOM 621 O O . GLY A 1 80 ? 3.404 -8.643 -0.666 1.00 95.75 80 GLY A O 1
ATOM 622 N N . ILE A 1 81 ? 2.181 -7.822 1.018 1.00 97.00 81 ILE A N 1
ATOM 623 C CA . ILE A 1 81 ? 2.793 -6.476 0.982 1.00 97.00 81 ILE A CA 1
ATOM 624 C C . ILE A 1 81 ? 4.301 -6.540 1.244 1.00 97.00 81 ILE A C 1
ATOM 626 O O . ILE A 1 81 ? 5.080 -5.910 0.529 1.00 97.00 81 ILE A O 1
ATOM 630 N N . LYS A 1 82 ? 4.720 -7.313 2.256 1.00 97.12 82 LYS A N 1
ATOM 631 C CA . LYS A 1 82 ? 6.141 -7.483 2.580 1.00 97.12 82 LYS A CA 1
ATOM 632 C C . LYS A 1 82 ? 6.861 -8.177 1.432 1.00 97.12 82 LYS A C 1
ATOM 634 O O . LYS A 1 82 ? 7.921 -7.729 1.024 1.00 97.12 82 LYS A O 1
ATOM 639 N N . GLU A 1 83 ? 6.265 -9.232 0.890 1.00 97.56 83 GLU A N 1
ATOM 640 C CA . GLU A 1 83 ? 6.834 -10.035 -0.187 1.00 97.56 83 GLU A CA 1
ATOM 641 C C . GLU A 1 83 ? 6.942 -9.241 -1.499 1.00 97.56 83 GLU A C 1
ATOM 643 O O . GLU A 1 83 ? 7.946 -9.347 -2.195 1.00 97.56 83 GLU A O 1
ATOM 648 N N . LEU A 1 84 ? 5.961 -8.388 -1.812 1.00 97.56 84 LEU A N 1
ATOM 649 C CA . LEU A 1 84 ? 6.020 -7.453 -2.940 1.00 97.56 84 LEU A CA 1
ATOM 650 C C . LEU A 1 84 ? 7.138 -6.420 -2.760 1.00 97.56 84 LEU A C 1
ATOM 652 O O . LEU A 1 84 ? 7.877 -6.140 -3.703 1.00 97.56 84 LEU A O 1
ATOM 656 N N . ALA A 1 85 ? 7.290 -5.866 -1.554 1.00 96.31 85 ALA A N 1
ATOM 657 C CA . ALA A 1 85 ? 8.389 -4.956 -1.255 1.00 96.31 85 ALA A CA 1
ATOM 658 C C . ALA A 1 85 ? 9.748 -5.672 -1.323 1.00 96.31 85 ALA A C 1
ATOM 660 O O . ALA A 1 85 ? 10.708 -5.103 -1.832 1.00 96.31 85 ALA A O 1
ATOM 661 N N . THR A 1 86 ? 9.836 -6.925 -0.866 1.00 95.50 86 THR A N 1
ATOM 662 C CA . THR A 1 86 ? 11.056 -7.740 -0.953 1.00 95.50 86 THR A CA 1
ATOM 663 C C . THR A 1 86 ? 11.418 -8.016 -2.407 1.00 95.50 86 THR A C 1
ATOM 665 O O . THR A 1 86 ? 12.562 -7.794 -2.786 1.00 95.50 86 THR A O 1
ATOM 668 N N . LEU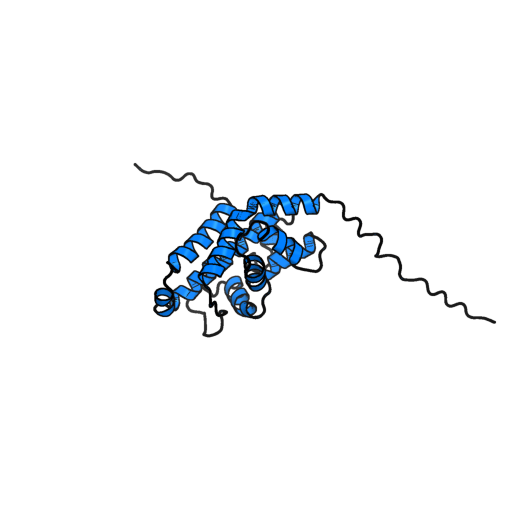 A 1 87 ? 10.441 -8.371 -3.247 1.00 95.50 87 LEU A N 1
ATOM 669 C CA . LEU A 1 87 ? 10.645 -8.504 -4.688 1.00 95.50 87 LEU A CA 1
ATOM 670 C C . LEU A 1 87 ? 11.185 -7.201 -5.301 1.00 95.50 87 LEU A C 1
ATOM 672 O O . LEU A 1 87 ? 12.108 -7.240 -6.108 1.00 95.50 87 LEU A O 1
ATOM 676 N N . ALA A 1 88 ? 10.653 -6.039 -4.909 1.00 94.00 88 ALA A N 1
ATOM 677 C CA . ALA A 1 88 ? 11.170 -4.753 -5.377 1.00 94.00 88 ALA A CA 1
ATOM 678 C C . ALA A 1 88 ? 12.645 -4.546 -4.984 1.00 94.00 88 ALA A C 1
ATOM 680 O O . ALA A 1 88 ? 13.453 -4.153 -5.822 1.00 94.00 88 ALA A O 1
ATOM 681 N N . VAL A 1 89 ? 13.004 -4.845 -3.731 1.00 91.44 89 VAL A N 1
ATOM 682 C CA . VAL A 1 89 ? 14.381 -4.734 -3.217 1.00 91.44 89 VAL A CA 1
ATOM 683 C C . VAL A 1 89 ? 15.340 -5.648 -3.979 1.00 91.44 89 VAL A C 1
ATOM 685 O O . VAL A 1 89 ? 16.381 -5.183 -4.444 1.00 91.44 89 VAL A O 1
ATOM 688 N N . GLU A 1 90 ? 14.956 -6.909 -4.187 1.00 91.81 90 GLU A N 1
ATOM 689 C CA . GLU A 1 90 ? 15.735 -7.879 -4.964 1.00 91.81 90 GLU A CA 1
ATOM 690 C C . GLU A 1 90 ? 15.996 -7.377 -6.389 1.00 91.81 90 GLU A C 1
ATOM 692 O O . GLU A 1 90 ? 17.120 -7.444 -6.887 1.00 91.81 90 GLU A O 1
ATOM 697 N N . LYS A 1 91 ? 14.973 -6.818 -7.045 1.00 91.88 91 LYS A N 1
ATOM 698 C CA . LYS A 1 91 ? 15.074 -6.295 -8.417 1.00 91.88 91 LYS A CA 1
ATOM 699 C C . LYS A 1 91 ? 15.889 -5.008 -8.522 1.00 91.88 91 LYS A C 1
ATOM 701 O O . LYS A 1 91 ? 16.437 -4.730 -9.586 1.00 91.88 91 LYS A O 1
ATOM 706 N N . LEU A 1 92 ? 15.977 -4.236 -7.441 1.00 88.31 92 LEU A N 1
ATOM 707 C CA . LEU A 1 92 ? 16.840 -3.058 -7.344 1.00 88.31 92 LEU A CA 1
ATOM 708 C C . LEU A 1 92 ? 18.287 -3.414 -6.961 1.00 88.31 92 LEU A C 1
ATOM 710 O O . LEU A 1 92 ? 19.137 -2.526 -6.964 1.00 88.31 92 LEU A O 1
ATOM 714 N N . GLY A 1 93 ? 18.577 -4.683 -6.643 1.00 84.31 93 GLY A N 1
ATOM 715 C CA . GLY A 1 93 ? 19.899 -5.130 -6.200 1.00 84.31 93 GLY A CA 1
ATOM 716 C C . GLY A 1 93 ? 20.307 -4.577 -4.831 1.00 84.31 93 GLY A C 1
ATOM 717 O O . GLY A 1 93 ? 21.499 -4.440 -4.565 1.00 84.31 93 GLY A O 1
ATOM 718 N N . GLY A 1 94 ? 19.332 -4.204 -3.996 1.00 76.69 94 GLY A N 1
ATOM 719 C CA . GLY A 1 94 ? 19.565 -3.655 -2.661 1.00 76.69 94 GLY A CA 1
ATOM 720 C C . GLY A 1 94 ? 19.432 -4.698 -1.552 1.00 76.69 94 GLY A C 1
ATOM 721 O O . GLY A 1 94 ? 18.840 -5.755 -1.746 1.00 76.69 94 GLY A O 1
ATOM 722 N N . ASP A 1 95 ? 19.924 -4.345 -0.363 1.00 76.44 95 ASP A N 1
ATOM 723 C CA . ASP A 1 95 ? 19.810 -5.169 0.852 1.00 76.44 95 ASP A CA 1
ATOM 724 C C . ASP A 1 95 ? 18.775 -4.606 1.856 1.00 76.44 95 ASP A C 1
ATOM 726 O O . ASP A 1 95 ? 18.511 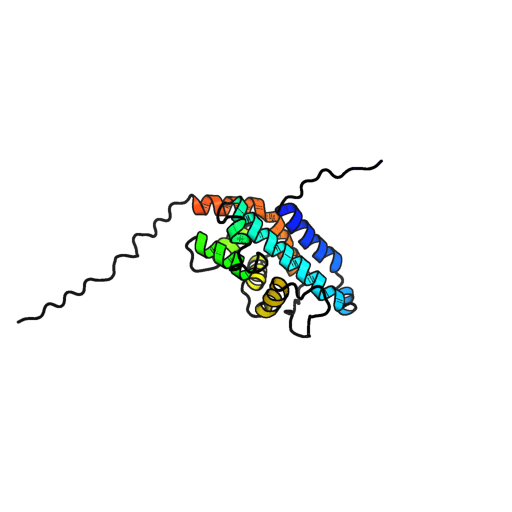-5.212 2.896 1.00 76.44 95 ASP A O 1
ATOM 730 N N . SER A 1 96 ? 18.177 -3.439 1.570 1.00 84.81 96 SER A N 1
ATOM 731 C CA . SER A 1 96 ? 17.187 -2.775 2.432 1.00 84.81 96 SER A CA 1
ATOM 732 C C . SER A 1 96 ? 15.954 -2.311 1.654 1.00 84.81 96 SER A C 1
ATOM 734 O O . SER A 1 96 ? 16.005 -2.089 0.447 1.00 84.81 96 SER A O 1
ATOM 736 N N . PHE A 1 97 ? 14.839 -2.106 2.366 1.00 86.00 97 PHE A N 1
ATOM 737 C CA . PHE A 1 97 ? 13.617 -1.511 1.808 1.00 86.00 97 PHE A CA 1
ATOM 738 C C . PHE A 1 97 ? 13.750 -0.015 1.485 1.00 86.00 97 PHE A C 1
ATOM 740 O O . PHE A 1 97 ? 12.807 0.568 0.953 1.00 86.00 97 PHE A O 1
ATOM 747 N N . ASP A 1 98 ? 14.875 0.632 1.806 1.00 83.62 98 ASP A N 1
ATOM 748 C CA . ASP A 1 98 ? 15.000 2.086 1.683 1.00 83.62 98 ASP A CA 1
ATOM 749 C C . ASP A 1 98 ? 14.771 2.610 0.264 1.00 83.62 98 ASP A C 1
ATOM 751 O O . ASP A 1 98 ? 14.051 3.597 0.155 1.00 83.62 98 ASP A O 1
ATOM 755 N N . PRO A 1 99 ? 15.267 1.982 -0.821 1.00 85.44 99 PRO A N 1
ATOM 756 C CA . PRO A 1 99 ? 15.039 2.498 -2.170 1.00 85.44 99 PRO A CA 1
ATOM 757 C C . PRO A 1 99 ? 13.553 2.553 -2.549 1.00 85.44 99 PRO A C 1
ATOM 759 O O . PRO A 1 99 ? 13.072 3.580 -3.025 1.00 85.44 99 PRO A O 1
ATOM 762 N N . ILE A 1 100 ? 12.798 1.480 -2.281 1.00 90.06 100 ILE A N 1
ATOM 763 C CA . ILE A 1 100 ? 11.363 1.443 -2.590 1.00 90.06 100 ILE A CA 1
ATOM 764 C C . ILE A 1 100 ? 10.560 2.346 -1.646 1.00 90.06 100 ILE A C 1
ATOM 766 O O . ILE A 1 100 ? 9.648 3.033 -2.095 1.00 90.06 100 ILE A O 1
ATOM 770 N N . LEU A 1 101 ? 10.929 2.414 -0.362 1.00 93.19 101 LEU A N 1
ATOM 771 C CA . LEU A 1 101 ? 10.312 3.334 0.596 1.00 93.19 101 LEU A CA 1
ATOM 772 C C . LEU A 1 101 ? 10.539 4.791 0.196 1.00 93.19 101 LEU A C 1
ATOM 774 O O . LEU A 1 101 ? 9.597 5.572 0.188 1.00 93.19 101 LEU A O 1
ATOM 778 N N . MET A 1 102 ? 11.774 5.148 -0.162 1.00 90.88 102 MET A N 1
ATOM 779 C CA . MET A 1 102 ? 12.121 6.495 -0.603 1.00 90.88 102 MET A CA 1
ATOM 780 C C . MET A 1 102 ? 11.358 6.882 -1.860 1.00 90.88 102 MET A C 1
ATOM 782 O O . MET A 1 102 ? 10.834 7.987 -1.896 1.00 90.88 102 MET A O 1
ATOM 786 N N . ALA A 1 103 ? 11.254 5.990 -2.850 1.00 93.00 103 ALA A N 1
ATOM 787 C CA . ALA A 1 103 ? 10.467 6.255 -4.051 1.00 93.00 103 ALA A CA 1
ATOM 788 C C . ALA A 1 103 ? 8.987 6.489 -3.708 1.00 93.00 103 ALA A C 1
ATOM 790 O O . ALA A 1 103 ? 8.413 7.499 -4.108 1.00 93.00 103 ALA A O 1
ATOM 791 N N . LEU A 1 104 ? 8.386 5.594 -2.916 1.00 95.25 104 LEU A N 1
ATOM 792 C CA . LEU A 1 104 ? 6.971 5.665 -2.544 1.00 95.25 104 LEU A CA 1
ATOM 793 C C . LEU A 1 104 ? 6.620 6.910 -1.727 1.00 95.25 104 LEU A C 1
ATOM 795 O O . LEU A 1 104 ? 5.513 7.422 -1.874 1.00 95.25 104 LEU A O 1
ATOM 799 N N . THR A 1 105 ? 7.537 7.406 -0.893 1.00 94.75 105 THR A N 1
ATOM 800 C CA . THR A 1 105 ? 7.262 8.524 0.020 1.00 94.75 105 THR A CA 1
ATOM 801 C C . THR A 1 105 ? 8.018 9.807 -0.320 1.00 94.75 105 THR A C 1
ATOM 803 O O . THR A 1 105 ? 8.138 10.670 0.546 1.00 94.75 105 THR A O 1
ATOM 806 N N . HIS A 1 106 ? 8.578 9.932 -1.527 1.00 89.62 106 HIS A N 1
ATOM 807 C CA . HIS A 1 106 ? 9.467 11.043 -1.888 1.00 89.62 106 HIS A CA 1
ATOM 808 C C . HIS A 1 106 ? 8.801 12.420 -1.750 1.00 89.62 106 HIS A C 1
ATOM 810 O O . HIS A 1 106 ? 9.398 13.322 -1.165 1.00 89.62 106 HIS A O 1
ATOM 816 N N . CYS A 1 107 ? 7.569 12.562 -2.248 1.00 90.75 107 CYS A N 1
ATOM 817 C CA . CYS A 1 107 ? 6.821 13.824 -2.240 1.00 90.75 107 CYS A CA 1
ATOM 818 C C . CYS A 1 107 ? 5.731 13.872 -1.159 1.00 90.75 107 CYS A C 1
ATOM 820 O O . CYS A 1 107 ? 4.844 14.723 -1.211 1.00 90.75 107 CYS A O 1
ATOM 822 N N . ASN A 1 108 ? 5.764 12.954 -0.192 1.00 93.25 108 ASN A N 1
ATOM 823 C CA . ASN A 1 108 ? 4.794 12.952 0.897 1.00 93.25 108 ASN A CA 1
ATOM 824 C C . ASN A 1 108 ? 5.052 14.161 1.810 1.00 93.25 108 ASN A C 1
ATOM 826 O O . ASN A 1 108 ? 6.189 14.413 2.211 1.00 93.25 108 ASN A O 1
ATOM 830 N N . ALA A 1 109 ? 3.998 14.904 2.148 1.00 88.62 109 ALA A N 1
ATOM 831 C CA . ALA A 1 109 ? 4.097 16.088 2.999 1.00 88.62 109 ALA A CA 1
ATOM 832 C C . ALA A 1 109 ? 4.201 15.717 4.487 1.00 88.62 109 ALA A C 1
ATOM 834 O O . ALA A 1 109 ? 4.799 16.455 5.274 1.00 88.62 109 ALA A O 1
ATOM 835 N N . GLY A 1 110 ? 3.643 14.567 4.881 1.00 87.88 110 GLY A N 1
ATOM 836 C CA . GLY A 1 110 ? 3.715 14.069 6.250 1.00 87.88 110 GLY A CA 1
ATOM 837 C C . GLY A 1 110 ? 5.139 13.692 6.667 1.00 87.88 110 GLY A C 1
ATOM 838 O O . GLY A 1 110 ? 5.760 12.794 6.095 1.00 87.88 110 GLY A O 1
ATOM 839 N N . THR A 1 111 ? 5.637 14.305 7.743 1.00 85.88 111 THR A N 1
ATOM 840 C CA . THR A 1 111 ? 6.976 14.031 8.304 1.00 85.88 111 THR A CA 1
ATOM 841 C C . THR A 1 111 ? 7.164 12.575 8.743 1.00 85.88 111 THR A C 1
ATOM 843 O O . THR A 1 111 ? 8.279 12.057 8.703 1.00 85.88 111 THR A O 1
ATOM 846 N N . ASN A 1 112 ? 6.074 11.893 9.104 1.00 91.69 112 ASN A N 1
ATOM 847 C CA . ASN A 1 112 ? 6.077 10.497 9.542 1.00 91.69 112 ASN A CA 1
ATOM 848 C C . ASN A 1 112 ? 5.680 9.504 8.437 1.00 91.69 112 ASN A C 1
ATOM 850 O O . ASN A 1 112 ? 5.686 8.297 8.685 1.00 91.69 112 ASN A O 1
ATOM 854 N N . SER A 1 113 ? 5.363 9.968 7.220 1.00 93.75 113 SER A N 1
ATOM 855 C CA . SER A 1 113 ? 4.833 9.111 6.152 1.00 93.75 113 SER A CA 1
ATOM 856 C C . SER A 1 113 ? 5.778 7.953 5.816 1.00 93.75 113 SER A C 1
ATOM 858 O O . SER A 1 113 ? 5.341 6.805 5.744 1.00 93.75 113 SER A O 1
ATOM 860 N N . LYS A 1 114 ? 7.091 8.208 5.712 1.00 94.88 114 LYS A N 1
ATOM 861 C CA . LYS A 1 114 ? 8.095 7.155 5.472 1.00 94.88 114 LYS A CA 1
ATOM 862 C C . LYS A 1 114 ? 8.077 6.070 6.551 1.00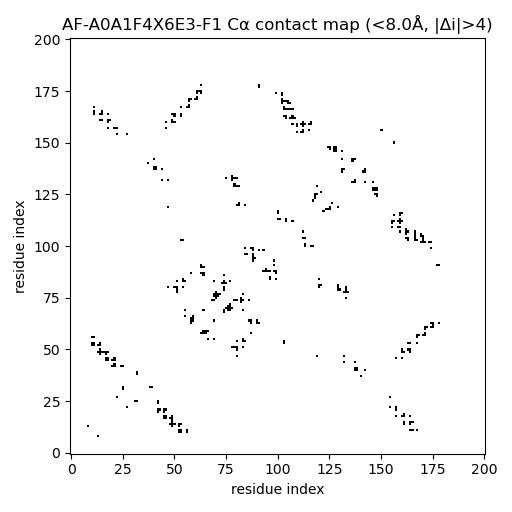 94.88 114 LYS A C 1
ATOM 864 O O . LYS A 1 114 ? 8.122 4.884 6.226 1.00 94.88 1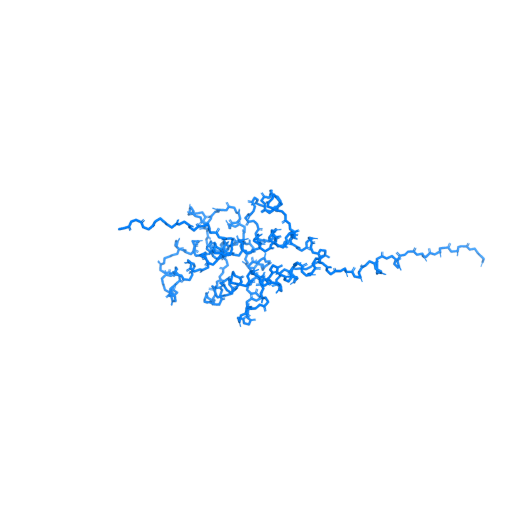14 LYS A O 1
ATOM 869 N N . GLU A 1 115 ? 8.018 6.464 7.821 1.00 95.44 115 GLU A N 1
ATOM 870 C CA . GLU A 1 115 ? 8.025 5.512 8.934 1.00 95.44 115 GLU A CA 1
ATOM 871 C C . GLU A 1 115 ? 6.720 4.714 8.987 1.00 95.44 115 GLU A C 1
ATOM 873 O O . GLU A 1 115 ? 6.762 3.496 9.127 1.00 95.44 115 GLU A O 1
ATOM 878 N N . ILE A 1 116 ? 5.568 5.352 8.768 1.00 96.38 116 IL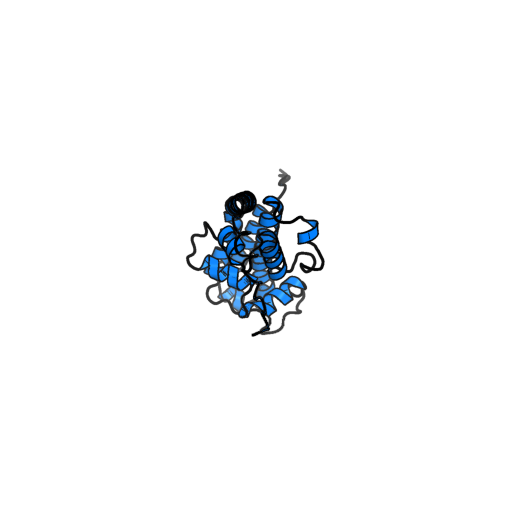E A N 1
ATOM 879 C CA . ILE A 1 116 ? 4.268 4.667 8.703 1.00 96.38 116 ILE A CA 1
ATOM 880 C C . ILE A 1 116 ? 4.256 3.609 7.592 1.00 96.38 116 ILE A C 1
ATOM 882 O O . ILE A 1 116 ? 3.945 2.443 7.846 1.00 96.38 116 ILE A O 1
ATOM 886 N N . ILE A 1 117 ? 4.659 3.972 6.369 1.00 97.44 117 ILE A N 1
ATOM 887 C CA . ILE A 1 117 ? 4.709 3.021 5.248 1.00 97.44 117 ILE A CA 1
ATOM 888 C C . ILE A 1 117 ? 5.709 1.892 5.535 1.00 97.44 117 ILE A C 1
ATOM 890 O O . ILE A 1 117 ? 5.423 0.719 5.274 1.00 97.44 117 ILE A O 1
ATOM 894 N N . LYS A 1 118 ? 6.851 2.198 6.159 1.00 96.69 118 LYS A N 1
ATOM 895 C CA . LYS A 1 118 ? 7.812 1.182 6.612 1.00 96.69 118 LYS A CA 1
ATOM 896 C C . LYS A 1 118 ? 7.206 0.228 7.642 1.00 96.69 118 LYS A C 1
ATOM 898 O O . LYS A 1 118 ? 7.422 -0.984 7.529 1.00 96.69 118 LYS A O 1
ATOM 903 N N . GLN A 1 119 ? 6.434 0.732 8.605 1.00 96.38 119 GLN A N 1
ATOM 904 C CA . GLN A 1 119 ? 5.729 -0.084 9.596 1.00 96.38 119 GLN A CA 1
ATOM 905 C C . GLN A 1 119 ? 4.700 -1.005 8.931 1.00 96.38 119 GLN A C 1
ATOM 907 O O . GLN A 1 119 ? 4.684 -2.205 9.219 1.00 96.38 119 GLN A O 1
ATOM 912 N N . MET A 1 120 ? 3.919 -0.496 7.973 1.00 96.69 120 MET A N 1
ATOM 913 C CA . MET A 1 120 ? 2.981 -1.311 7.192 1.00 96.69 120 MET A CA 1
ATOM 914 C C . MET A 1 120 ? 3.692 -2.435 6.433 1.00 96.69 120 MET A C 1
ATOM 916 O O . MET A 1 120 ? 3.237 -3.578 6.483 1.00 96.69 120 MET A O 1
ATOM 920 N N . ILE A 1 121 ? 4.832 -2.148 5.793 1.00 96.81 121 ILE A N 1
ATOM 921 C CA . ILE A 1 121 ? 5.591 -3.121 4.990 1.00 96.81 121 ILE A CA 1
ATOM 922 C C . ILE A 1 121 ? 6.321 -4.153 5.855 1.00 96.81 121 ILE A C 1
ATOM 924 O O . ILE A 1 121 ? 6.292 -5.348 5.564 1.00 96.81 121 ILE A O 1
ATOM 928 N N . SER A 1 122 ? 6.996 -3.709 6.913 1.00 95.88 122 SER A N 1
ATOM 929 C CA . SER A 1 122 ? 8.001 -4.524 7.614 1.00 95.88 122 SER A CA 1
ATOM 930 C C . SER A 1 122 ? 7.991 -4.389 9.136 1.00 95.88 122 SER A C 1
ATOM 932 O O . SER A 1 122 ? 8.671 -5.153 9.817 1.00 95.88 122 SER A O 1
ATOM 934 N N . GLY A 1 123 ? 7.194 -3.473 9.687 1.00 95.44 123 GLY A N 1
ATOM 935 C CA . GLY A 1 123 ? 7.084 -3.243 11.124 1.00 95.44 123 GLY A CA 1
ATOM 936 C C . GLY A 1 123 ? 6.613 -4.478 11.878 1.00 95.44 123 GLY A C 1
ATOM 937 O O . GLY A 1 123 ? 5.639 -5.123 11.478 1.00 95.44 123 GLY A O 1
ATOM 938 N N . LYS A 1 124 ? 7.286 -4.804 12.985 1.00 94.69 124 LYS A N 1
ATOM 939 C CA . LYS A 1 124 ? 6.971 -5.977 13.817 1.00 94.69 124 LYS A CA 1
ATOM 940 C C . LYS A 1 124 ? 5.541 -5.929 14.365 1.00 94.69 124 LYS A C 1
ATOM 942 O O . LYS A 1 124 ? 4.860 -6.947 14.375 1.00 94.69 124 LYS A O 1
ATOM 947 N N . ALA A 1 125 ? 5.062 -4.744 14.748 1.00 92.06 125 ALA A N 1
ATOM 948 C CA . ALA A 1 125 ? 3.701 -4.557 15.253 1.00 92.06 125 ALA A CA 1
ATOM 949 C C . ALA A 1 125 ? 2.621 -4.968 14.232 1.00 92.06 125 ALA A C 1
ATOM 951 O O . ALA A 1 125 ? 1.580 -5.488 14.615 1.00 92.06 125 ALA A O 1
ATOM 952 N N . PHE A 1 126 ? 2.896 -4.811 12.933 1.00 94.12 126 PHE A N 1
ATOM 953 C CA . PHE A 1 126 ? 1.955 -5.085 11.841 1.00 94.12 126 PHE A CA 1
ATOM 954 C C . PHE A 1 126 ? 2.116 -6.473 11.213 1.00 94.12 126 PHE A C 1
ATOM 956 O O . PHE A 1 126 ? 1.468 -6.769 10.212 1.00 94.12 126 PHE A O 1
ATOM 963 N N . GLU A 1 127 ? 2.970 -7.339 11.764 1.00 94.44 127 GLU A N 1
ATOM 964 C CA . GLU A 1 127 ? 3.224 -8.669 11.200 1.00 94.44 127 GLU A CA 1
ATOM 965 C C . GLU A 1 127 ? 1.955 -9.523 11.122 1.00 94.44 127 GLU A C 1
ATOM 967 O O . GLU A 1 127 ? 1.631 -10.039 10.052 1.00 94.44 127 GLU A O 1
ATOM 972 N N . LYS A 1 128 ? 1.182 -9.584 12.211 1.00 92.25 128 LYS A N 1
ATOM 973 C CA . LYS A 1 128 ? -0.106 -10.292 12.227 1.00 92.25 128 LYS A CA 1
ATOM 974 C C . LYS A 1 128 ? -1.142 -9.634 11.314 1.00 92.25 128 LYS A C 1
ATOM 976 O O . LYS A 1 128 ? -1.823 -10.342 10.575 1.00 92.25 128 LYS A O 1
ATOM 981 N N . THR A 1 129 ? -1.205 -8.300 11.292 1.00 92.62 129 THR A N 1
ATOM 982 C CA . THR A 1 129 ? -2.096 -7.560 10.385 1.00 92.62 129 THR A CA 1
ATOM 983 C C . THR A 1 129 ? -1.818 -7.920 8.925 1.00 92.62 129 THR A C 1
ATOM 985 O O . THR A 1 129 ? -2.743 -8.252 8.185 1.00 92.62 129 THR A O 1
ATOM 988 N N . ARG A 1 130 ? -0.539 -7.914 8.513 1.00 94.56 130 ARG A N 1
ATOM 989 C CA . ARG A 1 130 ? -0.110 -8.319 7.165 1.00 94.56 130 ARG A CA 1
ATOM 990 C C . ARG A 1 130 ? -0.510 -9.755 6.852 1.00 94.56 130 ARG A C 1
ATOM 992 O O . ARG A 1 130 ? -1.007 -10.010 5.761 1.00 94.56 130 ARG A O 1
ATOM 999 N N . GLU A 1 131 ? -0.312 -10.675 7.792 1.00 93.12 131 GLU A N 1
ATOM 1000 C CA . GLU A 1 131 ? -0.674 -12.084 7.619 1.00 93.12 131 GLU A CA 1
ATOM 1001 C C . GLU A 1 131 ? -2.176 -12.253 7.361 1.00 93.12 131 GLU A C 1
ATOM 1003 O O . GLU A 1 131 ? -2.590 -12.909 6.400 1.00 93.12 131 GLU A O 1
ATOM 1008 N N . LYS A 1 132 ? -3.007 -11.602 8.179 1.00 91.50 132 LYS A N 1
ATOM 1009 C CA . LYS A 1 132 ? -4.469 -11.649 8.052 1.00 91.50 132 LYS A CA 1
ATOM 1010 C C . LYS A 1 132 ? -4.961 -10.986 6.771 1.00 91.50 132 LYS A C 1
ATOM 1012 O O . LYS A 1 132 ? -5.872 -11.505 6.125 1.00 91.50 132 LYS A O 1
ATOM 1017 N N . TYR A 1 133 ? -4.324 -9.887 6.370 1.00 92.12 133 TYR A N 1
ATOM 1018 C CA . TYR A 1 133 ? -4.576 -9.242 5.086 1.00 92.12 133 TYR A CA 1
ATOM 1019 C C . TYR A 1 133 ? -4.263 -10.174 3.916 1.00 92.12 133 TYR A C 1
ATOM 1021 O O . TYR A 1 133 ? -5.126 -10.434 3.074 1.00 92.12 133 TYR A O 1
ATOM 1029 N N . ALA A 1 134 ? -3.057 -10.738 3.895 1.00 92.62 134 ALA A N 1
ATOM 1030 C CA . ALA A 1 134 ? -2.586 -11.548 2.784 1.00 92.62 134 ALA A CA 1
ATOM 1031 C C . ALA A 1 134 ? -3.351 -12.876 2.632 1.00 92.62 134 ALA A C 1
ATOM 1033 O O . ALA A 1 134 ? -3.488 -13.386 1.522 1.00 92.62 134 ALA A O 1
ATOM 1034 N N . THR A 1 135 ? -3.893 -13.418 3.726 1.00 90.19 135 THR A N 1
ATOM 1035 C CA . THR A 1 135 ? -4.777 -14.602 3.725 1.00 90.19 135 THR A CA 1
ATOM 1036 C C . THR A 1 135 ? -6.246 -14.283 3.445 1.00 90.19 135 THR A C 1
ATOM 1038 O O . THR A 1 135 ? -7.058 -15.201 3.352 1.00 90.19 135 THR A O 1
ATOM 1041 N N . ARG A 1 136 ? -6.606 -13.001 3.272 1.00 83.56 136 ARG A N 1
ATOM 1042 C CA . ARG A 1 136 ? -7.988 -12.525 3.070 1.00 83.56 136 ARG A CA 1
ATOM 1043 C C . ARG A 1 136 ? -8.939 -12.867 4.229 1.00 83.56 136 ARG A C 1
ATOM 1045 O O . ARG A 1 136 ? -10.156 -12.827 4.058 1.00 83.56 136 ARG A O 1
ATOM 1052 N N . CYS A 1 137 ? -8.406 -13.099 5.429 1.00 79.50 137 CYS A N 1
ATOM 1053 C CA . CYS A 1 137 ? -9.182 -13.378 6.644 1.00 79.50 137 CYS A CA 1
ATOM 1054 C C . CYS A 1 137 ? -9.849 -12.130 7.262 1.00 79.50 137 CYS A C 1
ATOM 1056 O O . CYS A 1 137 ? -10.406 -12.207 8.353 1.00 79.50 137 CYS A O 1
ATOM 1058 N N . LEU A 1 138 ? -9.819 -10.978 6.581 1.00 70.00 138 LEU A N 1
ATOM 1059 C CA . LEU A 1 138 ? -10.328 -9.701 7.097 1.00 70.00 138 LEU A CA 1
ATOM 1060 C C . LEU A 1 138 ? -11.841 -9.496 6.906 1.00 70.00 138 LEU A C 1
ATOM 1062 O O . LEU A 1 138 ? -12.428 -8.664 7.584 1.00 70.00 138 LEU A O 1
ATOM 1066 N N . GLY A 1 139 ? -12.482 -10.229 5.988 1.00 57.84 139 GLY A N 1
ATOM 1067 C CA . GLY A 1 139 ? -13.858 -9.943 5.548 1.00 57.84 139 GLY A CA 1
ATOM 1068 C C . GLY A 1 139 ? -14.978 -10.801 6.150 1.00 57.84 139 GLY A C 1
ATOM 1069 O O . GLY A 1 139 ? -16.136 -10.558 5.834 1.00 57.84 139 GLY A O 1
ATOM 1070 N N . TYR A 1 140 ? -14.675 -11.812 6.974 1.00 53.56 140 TYR A N 1
ATOM 1071 C CA . TYR A 1 140 ? -15.631 -12.901 7.263 1.00 53.56 140 TYR A CA 1
ATOM 1072 C C . TYR A 1 140 ? -15.767 -13.277 8.750 1.00 53.56 140 TYR A C 1
ATOM 1074 O O . TYR A 1 140 ? -16.075 -14.421 9.070 1.00 53.56 140 TYR A O 1
ATOM 1082 N N . GLY A 1 141 ? -15.521 -12.341 9.675 1.00 54.41 141 GLY A N 1
ATOM 1083 C CA . GLY A 1 141 ? -15.663 -12.602 11.119 1.00 54.41 141 GLY A CA 1
ATOM 1084 C C . GLY A 1 141 ? -14.588 -13.527 11.709 1.00 54.41 141 GLY A C 1
ATOM 1085 O O . GLY A 1 141 ? -14.796 -14.121 12.759 1.00 54.41 141 GLY A O 1
ATOM 1086 N N . GLN A 1 142 ? -13.442 -13.663 11.033 1.00 59.47 142 GLN A N 1
ATOM 1087 C CA . GLN A 1 142 ? -12.324 -14.536 11.428 1.00 59.47 142 GLN A CA 1
ATOM 1088 C C . GLN A 1 142 ? -11.179 -13.790 12.133 1.00 59.47 142 GLN A C 1
ATOM 1090 O O . GLN A 1 142 ? -10.070 -14.319 12.237 1.00 59.47 142 GLN A O 1
ATOM 1095 N N . VAL A 1 143 ? -11.425 -12.554 12.568 1.00 66.88 143 VAL A N 1
ATOM 1096 C CA . VAL A 1 143 ? -10.421 -11.719 13.229 1.00 66.88 143 VAL A CA 1
ATOM 1097 C C . VAL A 1 143 ? -10.635 -11.793 14.735 1.00 66.88 143 VAL A C 1
ATOM 1099 O O . VAL A 1 143 ? -11.704 -11.430 15.220 1.00 66.88 143 VAL A O 1
ATOM 1102 N N . ALA A 1 144 ? -9.625 -12.273 15.454 1.00 71.69 144 ALA A N 1
ATOM 1103 C CA . ALA A 1 144 ? -9.599 -12.291 16.913 1.00 71.69 144 ALA A CA 1
ATOM 1104 C C . ALA A 1 144 ? -8.917 -11.036 17.486 1.00 71.69 144 ALA A C 1
ATOM 1106 O O . ALA A 1 144 ? -8.165 -10.338 16.797 1.00 71.69 144 ALA A O 1
ATOM 1107 N N . ASP A 1 145 ? -9.139 -10.777 18.774 1.00 71.06 145 ASP A N 1
ATOM 1108 C CA . ASP A 1 145 ? -8.476 -9.689 19.491 1.00 71.06 145 ASP A CA 1
ATOM 1109 C C . ASP A 1 145 ? -6.944 -9.803 19.398 1.00 71.06 145 ASP A C 1
ATOM 1111 O O . ASP A 1 145 ? -6.356 -10.880 19.535 1.00 71.06 145 ASP A O 1
ATOM 1115 N N . GLY A 1 146 ? -6.278 -8.672 19.154 1.00 75.06 146 GLY A N 1
ATOM 1116 C CA . GLY A 1 146 ? -4.818 -8.602 19.028 1.00 75.06 146 GLY A CA 1
ATOM 1117 C C . GLY A 1 146 ? -4.248 -9.148 17.711 1.00 75.06 146 GLY A C 1
ATOM 1118 O O . GLY A 1 146 ? -3.028 -9.299 17.585 1.00 75.06 146 GLY A O 1
ATOM 1119 N N . GLU A 1 147 ? -5.094 -9.457 16.724 1.00 81.56 147 GLU A N 1
ATOM 1120 C CA . GLU A 1 147 ? -4.648 -9.805 15.368 1.00 81.56 147 GLU A CA 1
ATOM 1121 C C . GLU A 1 147 ? -4.369 -8.579 14.490 1.00 81.56 147 GLU A C 1
ATOM 1123 O O . GLU A 1 147 ? -3.624 -8.689 13.512 1.00 81.56 147 GLU A O 1
ATOM 1128 N N . PHE A 1 148 ? -4.891 -7.412 14.877 1.00 83.81 148 PHE A N 1
ATOM 1129 C CA . PHE A 1 148 ? -4.519 -6.123 14.306 1.00 83.81 148 PHE A CA 1
ATOM 1130 C C . PHE A 1 148 ? -3.641 -5.314 15.243 1.00 83.81 148 PHE A C 1
ATOM 1132 O O . PHE A 1 148 ? -3.838 -5.280 16.457 1.00 83.81 148 PHE A O 1
ATOM 1139 N N . ALA A 1 149 ? -2.673 -4.641 14.635 1.00 85.38 149 ALA A N 1
ATOM 1140 C CA . ALA A 1 149 ? -1.899 -3.599 15.277 1.00 85.38 149 ALA A CA 1
ATOM 1141 C C . ALA A 1 149 ? -2.807 -2.442 15.714 1.00 85.38 149 ALA A C 1
ATOM 1143 O O . ALA A 1 149 ? -3.734 -2.065 14.995 1.00 85.38 149 ALA A O 1
ATOM 1144 N N . LEU A 1 150 ? -2.491 -1.865 16.871 1.00 81.94 150 LEU A N 1
ATOM 1145 C CA . LEU A 1 150 ? -3.105 -0.626 17.333 1.00 81.94 150 LEU A CA 1
ATOM 1146 C C . LEU A 1 150 ? -2.579 0.551 16.503 1.00 81.94 150 LEU A C 1
ATOM 1148 O O . LEU A 1 150 ? -1.395 0.598 16.160 1.00 81.94 150 LEU A O 1
ATOM 1152 N N . ILE A 1 151 ? -3.476 1.477 16.171 1.00 84.44 151 ILE A N 1
ATOM 1153 C CA . ILE A 1 151 ? -3.186 2.703 15.427 1.00 84.44 151 ILE A CA 1
ATOM 1154 C C . ILE A 1 151 ? -3.725 3.865 16.259 1.00 84.44 151 ILE A C 1
ATOM 1156 O O . ILE A 1 151 ? -4.937 4.023 16.365 1.00 84.44 151 ILE A O 1
ATOM 1160 N N . ASP A 1 152 ? -2.830 4.666 16.835 1.00 79.31 152 ASP A N 1
ATOM 1161 C CA . ASP A 1 152 ? -3.222 5.760 17.736 1.00 79.31 152 ASP A CA 1
ATOM 1162 C C . ASP A 1 152 ? -3.555 7.057 16.974 1.00 79.31 152 ASP A C 1
ATOM 1164 O O . ASP A 1 152 ? -4.498 7.763 17.316 1.00 79.31 152 ASP A O 1
ATOM 1168 N N . ASP A 1 153 ? -2.810 7.361 15.905 1.00 89.44 153 ASP A N 1
ATOM 1169 C CA . ASP A 1 153 ? -3.001 8.548 15.058 1.00 89.44 153 ASP A CA 1
ATOM 1170 C C . ASP A 1 153 ? -3.552 8.150 13.680 1.00 89.44 153 ASP A C 1
ATOM 1172 O O . ASP A 1 153 ? -2.849 8.152 12.668 1.00 89.44 153 ASP A O 1
ATOM 1176 N N . ILE A 1 154 ? -4.824 7.747 13.652 1.00 91.88 154 ILE A N 1
ATOM 1177 C CA . ILE A 1 154 ? -5.499 7.225 12.453 1.00 91.88 154 ILE A CA 1
ATOM 1178 C C . ILE A 1 154 ? -5.386 8.190 11.260 1.00 91.88 154 ILE A C 1
ATOM 1180 O O . ILE A 1 154 ? -5.122 7.752 10.136 1.00 91.88 154 ILE A O 1
ATOM 1184 N N . SER A 1 155 ? -5.507 9.497 11.502 1.00 93.56 155 SER A N 1
ATOM 1185 C CA . SER A 1 155 ? -5.398 10.533 10.472 1.00 93.56 155 SER A CA 1
ATOM 1186 C C . SER A 1 155 ? -4.036 10.523 9.781 1.00 93.56 155 SER A C 1
ATOM 1188 O O . SER A 1 155 ? -3.975 10.542 8.550 1.00 93.56 155 SER A O 1
ATOM 1190 N N . SER A 1 156 ? -2.937 10.428 10.536 1.00 94.88 156 SER A N 1
ATOM 1191 C CA . SER A 1 156 ? -1.597 10.338 9.941 1.00 94.88 156 SER A CA 1
ATOM 1192 C C . SER A 1 156 ? -1.412 9.078 9.099 1.00 94.88 156 SER A C 1
ATOM 1194 O O . SER A 1 156 ? -0.747 9.126 8.064 1.00 94.88 156 SER A O 1
ATOM 1196 N N . TRP A 1 157 ? -2.024 7.957 9.489 1.00 95.56 157 TRP A N 1
ATOM 1197 C CA . TRP A 1 157 ? -1.958 6.714 8.716 1.00 95.56 157 TRP A CA 1
ATOM 1198 C C . TRP A 1 157 ? -2.712 6.814 7.391 1.00 95.56 157 TRP A C 1
ATOM 1200 O O . TRP A 1 157 ? -2.169 6.450 6.346 1.00 95.56 157 TRP A O 1
ATOM 1210 N N . ILE A 1 158 ? -3.931 7.358 7.418 1.00 96.19 158 ILE A N 1
ATOM 1211 C CA . ILE A 1 158 ? -4.724 7.621 6.210 1.00 96.19 158 ILE A CA 1
ATOM 1212 C C . ILE A 1 158 ? -3.965 8.572 5.281 1.00 96.19 158 ILE A C 1
ATOM 1214 O O . ILE A 1 158 ? -3.813 8.276 4.095 1.00 96.19 158 ILE A O 1
ATOM 1218 N N . ASN A 1 159 ? -3.443 9.679 5.816 1.00 96.62 159 ASN A N 1
ATOM 1219 C CA . ASN A 1 159 ? -2.711 10.669 5.032 1.00 96.62 159 ASN A CA 1
ATOM 1220 C C . ASN A 1 159 ? -1.443 10.078 4.413 1.00 96.62 159 ASN A C 1
ATOM 1222 O O . ASN A 1 159 ? -1.245 10.226 3.212 1.00 96.62 159 ASN A O 1
ATOM 1226 N N . ALA A 1 160 ? -0.642 9.324 5.170 1.00 97.50 160 ALA A N 1
ATOM 1227 C CA . ALA A 1 160 ? 0.559 8.682 4.639 1.00 97.50 160 ALA A CA 1
ATOM 1228 C C . ALA A 1 160 ? 0.248 7.742 3.462 1.00 97.50 160 ALA A C 1
ATOM 1230 O O . ALA A 1 160 ? 0.952 7.755 2.449 1.00 97.50 160 ALA A O 1
ATOM 1231 N N . VAL A 1 161 ? -0.820 6.944 3.563 1.00 97.75 161 VAL A N 1
ATOM 1232 C CA . VAL A 1 161 ? -1.246 6.025 2.496 1.00 97.75 161 VAL A CA 1
ATOM 1233 C C . VAL A 1 161 ? -1.814 6.786 1.291 1.00 97.75 161 VAL A C 1
ATOM 1235 O O . VAL A 1 161 ? -1.480 6.455 0.152 1.00 97.75 161 VAL A O 1
ATOM 1238 N N . LYS A 1 162 ? -2.621 7.828 1.523 1.00 97.44 162 LYS A N 1
ATOM 1239 C CA . LYS A 1 162 ? -3.218 8.673 0.476 1.00 97.44 162 LYS A CA 1
ATOM 1240 C C . LYS A 1 162 ? -2.173 9.484 -0.293 1.00 97.44 162 LYS A C 1
ATOM 1242 O O . LYS A 1 162 ? -2.230 9.549 -1.521 1.00 97.44 162 LYS A O 1
ATOM 1247 N N . GLU A 1 163 ? -1.200 10.058 0.408 1.00 97.31 163 GLU A N 1
ATOM 1248 C CA . GLU A 1 163 ? -0.058 10.758 -0.189 1.00 97.31 163 GLU A CA 1
ATOM 1249 C C . GLU A 1 163 ? 0.780 9.789 -1.027 1.00 97.31 163 GLU A C 1
ATOM 1251 O O . GLU A 1 163 ? 1.058 10.070 -2.188 1.00 97.31 163 GLU A O 1
ATOM 1256 N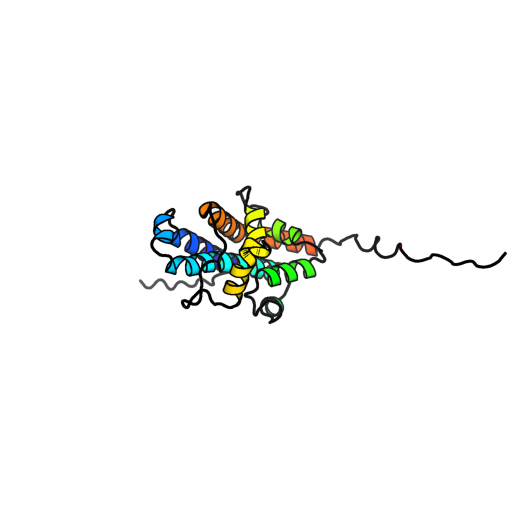 N . THR A 1 164 ? 1.068 8.594 -0.496 1.00 97.88 164 THR A N 1
ATOM 1257 C CA . THR A 1 164 ? 1.784 7.540 -1.234 1.00 97.88 164 THR A CA 1
ATOM 1258 C C . THR A 1 164 ? 1.053 7.146 -2.522 1.00 97.88 164 THR A C 1
ATOM 1260 O O . THR A 1 164 ? 1.683 6.986 -3.562 1.00 97.88 164 THR A O 1
ATOM 1263 N N . ALA A 1 165 ? -0.276 7.001 -2.477 1.00 97.56 165 ALA A N 1
ATOM 1264 C CA . ALA A 1 165 ? -1.090 6.708 -3.657 1.00 97.56 165 ALA A CA 1
ATOM 1265 C C . ALA A 1 165 ? -1.138 7.879 -4.656 1.00 97.56 165 ALA A C 1
ATOM 1267 O O . ALA A 1 165 ? -1.219 7.666 -5.864 1.00 97.56 165 ALA A O 1
ATOM 1268 N N . SER A 1 166 ? -1.062 9.118 -4.173 1.00 96.69 166 SER A N 1
ATOM 1269 C CA . SER A 1 166 ? -1.001 10.308 -5.029 1.00 96.69 166 SER A CA 1
ATOM 1270 C C . SER A 1 166 ? 0.364 10.465 -5.712 1.00 96.69 166 SER A C 1
ATOM 1272 O O . SER A 1 166 ? 0.401 10.885 -6.861 1.00 96.69 166 SER A O 1
ATOM 1274 N N . ASN A 1 167 ? 1.450 10.056 -5.045 1.00 96.00 167 ASN A N 1
ATOM 1275 C CA . ASN A 1 167 ? 2.854 10.179 -5.472 1.00 96.00 167 ASN A CA 1
ATOM 1276 C C . ASN A 1 167 ? 3.333 9.072 -6.448 1.00 96.00 167 ASN A C 1
ATOM 1278 O O . ASN A 1 167 ? 4.525 8.935 -6.729 1.00 96.00 167 ASN A O 1
ATOM 1282 N N . LEU A 1 168 ? 2.441 8.200 -6.936 1.00 96.75 168 LEU A N 1
ATOM 1283 C CA . LEU A 1 168 ? 2.866 7.067 -7.772 1.00 96.75 168 LEU A CA 1
ATOM 1284 C C . LEU A 1 168 ? 3.542 7.470 -9.096 1.00 96.75 168 LEU A C 1
ATOM 1286 O O . LEU A 1 168 ? 4.499 6.781 -9.453 1.00 96.75 168 LEU A O 1
ATOM 1290 N N . PRO A 1 169 ? 3.128 8.529 -9.822 1.00 96.19 169 PRO A N 1
ATOM 1291 C CA . PRO A 1 169 ? 3.830 8.973 -11.028 1.00 96.19 169 PRO A CA 1
ATOM 1292 C C . PRO A 1 169 ? 5.309 9.293 -10.771 1.00 96.19 169 PRO A C 1
ATOM 1294 O O . PRO A 1 169 ? 6.190 8.775 -11.458 1.00 96.19 169 PRO A O 1
ATOM 1297 N N . GLU A 1 170 ? 5.593 10.060 -9.724 1.00 96.25 170 GLU A N 1
ATOM 1298 C CA . GLU A 1 170 ? 6.943 10.453 -9.327 1.00 96.25 170 GLU A CA 1
ATOM 1299 C C . GLU A 1 170 ? 7.754 9.241 -8.849 1.00 96.25 170 GLU A C 1
ATOM 1301 O O . GLU A 1 170 ? 8.922 9.082 -9.211 1.00 96.25 170 GLU A O 1
ATOM 1306 N N . ALA A 1 171 ? 7.128 8.337 -8.088 1.00 96.25 171 ALA A N 1
ATOM 1307 C CA . ALA A 1 171 ? 7.756 7.093 -7.652 1.00 96.25 171 ALA A CA 1
ATOM 1308 C C . ALA A 1 171 ? 8.137 6.189 -8.841 1.00 96.25 171 ALA A C 1
ATOM 1310 O O . ALA A 1 171 ? 9.214 5.586 -8.847 1.00 96.25 171 ALA A O 1
ATOM 1311 N N . ILE A 1 172 ? 7.278 6.102 -9.864 1.00 96.44 172 ILE A N 1
ATOM 1312 C CA . ILE A 1 172 ? 7.552 5.355 -11.100 1.00 96.44 172 ILE A CA 1
ATOM 1313 C C . ILE A 1 172 ? 8.783 5.928 -11.802 1.00 96.44 172 ILE A C 1
ATOM 1315 O O . ILE A 1 172 ? 9.666 5.164 -12.205 1.00 96.44 172 ILE A O 1
ATOM 1319 N N . ASP A 1 173 ? 8.856 7.249 -11.940 1.00 95.12 173 ASP A N 1
ATOM 1320 C CA . ASP A 1 173 ? 9.966 7.912 -12.619 1.00 95.12 173 ASP A CA 1
ATOM 1321 C C . ASP A 1 173 ? 11.281 7.763 -11.848 1.00 95.12 173 ASP A C 1
ATOM 1323 O O . ASP A 1 173 ? 12.305 7.426 -12.451 1.00 95.12 173 ASP A O 1
ATOM 1327 N N . ALA A 1 174 ? 11.250 7.887 -10.518 1.00 92.38 174 ALA A N 1
ATOM 1328 C CA . ALA A 1 174 ? 12.412 7.649 -9.665 1.00 92.38 174 ALA A CA 1
ATOM 1329 C C . ALA A 1 174 ? 12.980 6.229 -9.850 1.00 92.38 174 ALA A C 1
ATOM 1331 O O . ALA A 1 174 ? 14.187 6.053 -10.025 1.00 92.38 174 ALA A O 1
ATOM 1332 N N . LEU A 1 175 ? 12.122 5.202 -9.883 1.00 92.50 175 LEU A N 1
ATOM 1333 C CA . LEU A 1 175 ? 12.575 3.821 -10.084 1.00 92.50 175 LEU A CA 1
ATOM 1334 C C . LEU A 1 175 ? 13.066 3.550 -11.510 1.00 92.50 175 LEU A C 1
ATOM 1336 O O . LEU A 1 175 ? 14.023 2.793 -11.689 1.00 92.50 175 LEU A O 1
ATOM 1340 N N . LYS A 1 176 ? 12.464 4.172 -12.532 1.00 93.31 176 LYS A N 1
ATOM 1341 C CA . LYS A 1 176 ? 12.979 4.094 -13.911 1.00 93.31 176 LYS A CA 1
ATOM 1342 C C . LYS A 1 176 ? 14.391 4.672 -14.004 1.00 93.31 176 LYS A C 1
ATOM 1344 O O . LYS A 1 176 ? 15.264 4.035 -14.592 1.00 93.31 176 LYS A O 1
ATOM 1349 N N . GLN A 1 177 ? 14.623 5.838 -13.400 1.00 89.75 177 GLN A N 1
ATOM 1350 C CA . GLN A 1 177 ? 15.940 6.481 -13.361 1.00 89.75 177 GLN A CA 1
ATOM 1351 C C . GLN A 1 177 ? 16.961 5.643 -12.592 1.00 89.75 177 GLN A C 1
ATOM 1353 O O . GLN A 1 177 ? 18.087 5.467 -13.060 1.00 89.75 177 GLN A O 1
ATOM 1358 N N . TRP A 1 178 ? 16.559 5.064 -11.458 1.00 87.06 178 TRP A N 1
ATOM 1359 C CA . TRP A 1 178 ? 17.420 4.174 -10.682 1.00 87.06 178 TRP A CA 1
ATOM 1360 C C . TRP A 1 178 ? 17.886 2.980 -11.515 1.00 87.06 178 TRP A C 1
ATOM 1362 O O . TRP A 1 178 ? 19.075 2.687 -11.573 1.00 87.06 178 TRP A O 1
ATOM 1372 N N . LYS A 1 179 ? 16.963 2.318 -12.222 1.00 83.88 179 LYS A N 1
ATOM 1373 C CA . LYS A 1 179 ? 17.291 1.181 -13.094 1.00 83.88 179 LYS A CA 1
ATOM 1374 C C . LYS A 1 179 ? 18.171 1.558 -14.285 1.00 83.88 179 LYS A C 1
ATOM 1376 O O . LYS A 1 179 ? 18.952 0.732 -14.745 1.00 83.88 179 LYS A O 1
ATOM 1381 N N . ALA A 1 180 ? 17.996 2.764 -14.820 1.00 84.25 180 ALA A N 1
ATOM 1382 C CA . ALA A 1 180 ? 18.790 3.271 -15.934 1.00 84.25 180 ALA A CA 1
ATOM 1383 C C . ALA A 1 180 ? 20.195 3.726 -15.505 1.00 84.25 180 ALA A C 1
ATOM 1385 O O . ALA A 1 180 ? 21.076 3.854 -16.353 1.00 84.25 180 ALA A O 1
ATOM 1386 N N . SER A 1 181 ? 20.411 3.966 -14.209 1.00 76.06 181 SER A N 1
ATOM 1387 C CA . SER A 1 181 ? 21.702 4.388 -13.675 1.00 76.06 181 SER A CA 1
ATOM 1388 C C . SER A 1 181 ? 22.639 3.177 -13.589 1.00 76.06 181 SER A C 1
ATOM 1390 O O . SER A 1 181 ? 22.350 2.241 -12.839 1.00 76.06 181 SER A O 1
ATOM 1392 N N . PRO A 1 182 ? 23.764 3.151 -14.328 1.00 55.66 182 PRO A N 1
ATOM 1393 C CA . PRO A 1 182 ? 24.738 2.080 -14.206 1.00 55.66 182 PRO A CA 1
ATOM 1394 C C . PRO A 1 182 ? 25.332 2.147 -12.801 1.00 55.66 182 PRO A C 1
ATOM 1396 O O . PRO A 1 182 ? 26.024 3.102 -12.451 1.00 55.66 182 PRO A O 1
ATOM 1399 N N . SER A 1 183 ? 25.039 1.163 -11.960 1.00 55.16 183 SER A N 1
ATOM 1400 C CA . SER A 1 183 ? 25.648 1.083 -10.638 1.00 55.16 183 SER A CA 1
ATOM 1401 C C . SER A 1 183 ? 27.122 0.707 -10.820 1.00 55.16 183 SER A C 1
ATOM 1403 O O . SER A 1 183 ? 27.440 -0.445 -11.115 1.00 55.16 183 SER A O 1
ATOM 1405 N N . GLU A 1 184 ? 28.041 1.654 -10.619 1.00 43.38 184 GLU A N 1
ATOM 1406 C CA . GLU A 1 184 ? 29.477 1.390 -10.432 1.00 43.38 184 GLU A CA 1
ATOM 1407 C C . GLU A 1 184 ? 29.738 0.665 -9.093 1.00 43.38 184 GLU A C 1
ATOM 1409 O O . GLU A 1 184 ? 30.460 1.141 -8.222 1.00 43.38 184 GLU A O 1
ATOM 1414 N N . SER A 1 185 ? 29.124 -0.500 -8.877 1.00 41.47 185 SER A N 1
ATOM 1415 C CA . SER A 1 185 ? 29.281 -1.282 -7.640 1.00 41.47 185 SER A CA 1
ATOM 1416 C C . SER A 1 185 ? 29.714 -2.730 -7.888 1.00 41.47 185 SER A C 1
ATOM 1418 O O . SER A 1 185 ? 29.523 -3.612 -7.055 1.00 41.47 185 SER A O 1
ATOM 1420 N N . SER A 1 186 ? 30.360 -3.005 -9.025 1.00 37.00 186 SER A N 1
ATOM 1421 C CA . SER A 1 186 ? 31.045 -4.286 -9.254 1.00 37.00 186 SER A CA 1
ATOM 1422 C C . SER A 1 186 ? 32.515 -4.287 -8.811 1.00 37.00 186 SER A C 1
ATOM 1424 O O . SER A 1 186 ? 33.122 -5.353 -8.743 1.00 37.00 186 SER A O 1
ATOM 1426 N N . THR A 1 187 ? 33.104 -3.141 -8.452 1.00 34.50 187 THR A N 1
ATOM 1427 C CA . THR A 1 187 ? 34.560 -3.037 -8.203 1.00 34.50 187 THR A CA 1
ATOM 1428 C C . THR A 1 187 ? 34.990 -3.345 -6.759 1.00 34.50 187 THR A C 1
ATOM 1430 O O . THR A 1 187 ? 36.182 -3.403 -6.476 1.00 34.50 187 THR A O 1
ATOM 1433 N N . LEU A 1 188 ? 34.056 -3.616 -5.838 1.00 34.12 188 LEU A N 1
ATOM 1434 C CA . LEU A 1 188 ? 34.371 -3.996 -4.446 1.00 34.12 188 LEU A CA 1
ATOM 1435 C C . LEU A 1 188 ? 34.179 -5.493 -4.133 1.00 34.12 188 LEU A C 1
ATOM 1437 O O . LEU A 1 188 ? 34.490 -5.926 -3.026 1.00 34.12 188 LEU A O 1
ATOM 1441 N N . ARG A 1 189 ? 33.729 -6.318 -5.093 1.00 37.72 189 ARG A N 1
ATOM 1442 C CA . ARG A 1 189 ? 33.443 -7.753 -4.864 1.00 37.72 189 ARG A CA 1
ATOM 1443 C C . ARG A 1 189 ? 34.556 -8.738 -5.260 1.00 37.72 189 ARG A C 1
ATOM 1445 O O . ARG A 1 189 ? 34.353 -9.939 -5.126 1.00 37.72 189 ARG A O 1
ATOM 1452 N N . SER A 1 190 ? 35.749 -8.286 -5.662 1.00 37.16 190 SER A N 1
ATOM 1453 C CA . SER A 1 190 ? 36.867 -9.189 -6.026 1.00 37.16 190 SER A CA 1
ATOM 1454 C C . SER A 1 190 ? 38.200 -8.927 -5.307 1.00 37.16 190 SER A C 1
ATOM 1456 O O . SER A 1 190 ? 39.235 -9.437 -5.727 1.00 37.16 190 SER A O 1
ATOM 1458 N N . GLY A 1 191 ? 38.206 -8.167 -4.208 1.00 33.06 191 GLY A N 1
ATOM 1459 C CA . GLY A 1 191 ? 39.430 -7.810 -3.471 1.00 33.06 191 GLY A CA 1
ATOM 1460 C C . GLY A 1 191 ? 39.862 -8.779 -2.363 1.00 33.06 191 GLY A C 1
ATOM 1461 O O . GLY A 1 191 ? 40.698 -8.419 -1.542 1.00 33.06 191 GLY A O 1
ATOM 1462 N N . GLY A 1 192 ? 39.290 -9.983 -2.282 1.00 36.88 192 GLY A N 1
ATOM 1463 C CA . GLY A 1 192 ? 39.465 -10.841 -1.111 1.00 36.88 192 GLY A CA 1
ATOM 1464 C C . GLY A 1 192 ? 39.644 -12.311 -1.437 1.00 36.88 192 GLY A C 1
ATOM 1465 O O . GLY A 1 192 ? 38.753 -13.079 -1.116 1.00 36.88 192 GLY A O 1
ATOM 1466 N N . HIS A 1 193 ? 40.784 -12.709 -2.012 1.00 42.19 193 HIS A N 1
ATOM 1467 C CA . HIS A 1 193 ? 41.456 -13.986 -1.705 1.00 42.19 193 HIS A CA 1
ATOM 1468 C C . HIS A 1 193 ? 42.762 -14.133 -2.499 1.00 42.19 193 HIS A C 1
ATOM 1470 O O . HIS A 1 193 ? 42.772 -14.586 -3.638 1.00 42.19 193 HIS A O 1
ATOM 1476 N N . ARG A 1 194 ? 43.887 -13.801 -1.860 1.00 37.38 194 ARG A N 1
ATOM 1477 C CA . ARG A 1 194 ? 45.190 -14.446 -2.094 1.00 37.38 194 ARG A CA 1
ATOM 1478 C C . ARG A 1 194 ? 46.050 -14.276 -0.838 1.00 37.38 194 ARG A C 1
ATOM 1480 O O . ARG A 1 194 ? 46.916 -13.414 -0.774 1.00 37.38 194 ARG A O 1
ATOM 1487 N N . ARG A 1 195 ? 45.814 -15.109 0.182 1.00 38.25 195 ARG A N 1
ATOM 1488 C CA . ARG A 1 195 ? 46.897 -15.469 1.109 1.00 38.25 195 ARG A CA 1
ATOM 1489 C C . ARG A 1 195 ? 47.649 -16.628 0.470 1.00 38.25 195 ARG A C 1
ATOM 1491 O O . ARG A 1 195 ? 47.157 -17.751 0.438 1.00 38.25 195 ARG A O 1
ATOM 1498 N N . ARG A 1 196 ? 48.813 -16.312 -0.092 1.00 37.75 196 ARG A N 1
ATOM 1499 C CA . ARG A 1 196 ? 49.855 -17.286 -0.415 1.00 37.75 196 ARG A CA 1
ATOM 1500 C C . ARG A 1 196 ? 50.341 -17.864 0.915 1.00 37.75 196 ARG A C 1
ATOM 1502 O O . ARG A 1 196 ? 50.881 -17.128 1.734 1.00 37.75 196 ARG A O 1
ATOM 1509 N N . TYR A 1 197 ? 50.112 -19.152 1.132 1.00 40.03 197 TYR A N 1
ATOM 1510 C CA . TYR A 1 197 ? 50.972 -19.938 2.006 1.00 40.03 197 TYR A CA 1
ATOM 1511 C C . TYR A 1 197 ? 52.275 -20.155 1.234 1.00 40.03 197 TYR A C 1
ATOM 1513 O O . TYR A 1 197 ? 52.294 -20.904 0.261 1.00 40.03 197 TYR A O 1
ATOM 1521 N N . GLU A 1 198 ? 53.338 -19.463 1.630 1.00 37.91 198 GLU A N 1
ATOM 1522 C CA . GLU A 1 198 ? 54.703 -19.892 1.334 1.00 37.91 198 GLU A CA 1
ATOM 1523 C C . GLU A 1 198 ? 55.241 -20.556 2.599 1.00 37.91 198 GLU A C 1
ATOM 1525 O O . GLU A 1 198 ? 55.604 -19.919 3.583 1.00 37.91 198 GLU A O 1
ATOM 1530 N N . SER A 1 199 ? 55.186 -21.881 2.578 1.00 42.03 199 SER A N 1
ATOM 1531 C CA . SER A 1 199 ? 56.055 -22.764 3.337 1.00 42.03 199 SER A CA 1
ATOM 1532 C C . SER A 1 199 ? 57.413 -22.833 2.637 1.00 42.03 199 SER A C 1
ATOM 1534 O O . SER A 1 199 ? 57.440 -23.151 1.446 1.00 42.03 199 SER A O 1
ATOM 1536 N N . ASN A 1 200 ? 58.492 -22.565 3.380 1.00 38.56 200 ASN A N 1
ATOM 1537 C CA . ASN A 1 200 ? 59.786 -23.276 3.396 1.00 38.56 200 ASN A CA 1
ATOM 1538 C C . ASN A 1 200 ? 60.971 -22.318 3.593 1.00 38.56 200 ASN A C 1
ATOM 1540 O O . ASN A 1 200 ? 61.202 -21.444 2.759 1.00 38.56 200 ASN A O 1
ATOM 1544 N N . GLY A 1 201 ? 61.755 -22.569 4.648 1.00 39.84 201 GLY A N 1
ATOM 1545 C CA . GLY A 1 201 ? 63.056 -21.950 4.908 1.00 39.84 201 GLY A CA 1
ATOM 1546 C C . GLY A 1 201 ? 63.275 -21.670 6.379 1.00 39.84 201 GLY A C 1
ATOM 1547 O O . GLY A 1 201 ? 63.160 -20.483 6.740 1.00 39.84 201 GLY A O 1
#

Sequence (201 aa):
MNHKISHIFTGQEAAIAYALSAERIFDNDCEFLNANPHVIPIFVSQLFQSLEISIKHVGIASGLFTETEARSRAVRSGHGIKELATLAVEKLGGDSFDPILMALTHCNAGTNSKEIIKQMISGKAFEKTREKYATRCLGYGQVADGEFALIDDISSWINAVKETASNLPEAIDALKQWKASPSESSTLRSGGHRRRYESNG

Secondary structure (DSSP, 8-state):
----------HHHHHHHHHHHHHHHHTT-HHHHHH-GGGHHHHHHHHHHHHHHHHHHHHHHTTSS-HHHHTSGGGGGGT-HHHHHHHHHHHHT-SSSHHHHHHHTTT---TTHHHHHHHHHH-GGGHHHHHHHHTTTTTTT-PPTTSS---S-HHHHHHHHHHHHHTHHHHHHHHHHHHHS----STTSS-----------

Solvent-accessible surface area (backbone atoms only — not comparable to full-atom values): 11415 Å² total; per-residue (Å²): 131,87,81,77,82,85,70,83,78,49,54,51,56,50,9,33,51,25,20,52,49,29,45,62,73,40,67,91,35,69,63,58,48,70,76,34,62,85,49,45,42,53,41,52,47,23,48,52,51,13,52,40,35,38,54,49,40,32,32,40,76,35,61,63,44,51,71,66,61,53,41,26,71,86,18,46,58,44,44,26,50,45,41,49,50,47,53,52,22,58,64,68,73,49,97,53,64,58,68,64,48,47,31,42,38,64,83,40,85,54,90,56,27,55,58,52,54,46,32,67,43,68,27,76,70,27,49,52,32,48,52,38,54,36,69,60,42,51,82,75,86,68,72,59,91,83,42,58,53,89,73,90,59,55,67,58,54,42,47,33,50,32,39,30,21,68,33,39,70,62,22,20,51,49,48,38,52,56,72,70,48,82,75,92,69,72,84,77,80,76,85,80,86,82,83,78,85,80,86,86,134

Mean predicted aligned error: 8.68 Å

Radius of gyration: 20.68 Å; Cα contacts (8 Å, |Δi|>4): 238; chains: 1; bounding box: 93×39×39 Å